Protein AF-A0AA40B1I1-F1 (afdb_monomer_lite)

Foldseek 3Di:
DDDDDDDDDDDDPPPPPPDPPDDDDDPDVVQLVVLLVLLLVLLVVLVVLLVVQDAPVVVPDPPDPDCPDQPANVLVVLLVSLVSLLVSLVSNLVSLPDDPPPPPPDDDDDPDDDDPNDDQDDPVSLVSLLSSLLSSLVSLLRVLVNLVVLLVVCVVDVDDPVSHDHPQDDDPPDGDPPPVLVSLLVSLVSSVVSSVSSLVSSVSSLVSNVVVPPPDDDDPDRDPSNVSSVVSVVSNVSSNVSSVVSNVSSVVVPPD

Structure (mmCIF, N/CA/C/O backbone):
data_AF-A0AA40B1I1-F1
#
_entry.id   AF-A0AA40B1I1-F1
#
loop_
_atom_site.group_PDB
_atom_site.id
_atom_site.type_symbol
_atom_site.label_atom_id
_atom_site.label_alt_id
_atom_site.label_comp_id
_atom_site.label_asym_id
_atom_site.label_entity_id
_atom_site.label_seq_id
_atom_site.pdbx_PDB_ins_code
_atom_site.Cartn_x
_atom_site.Cartn_y
_atom_site.Cartn_z
_atom_site.occupancy
_atom_site.B_iso_or_equiv
_atom_site.auth_seq_id
_atom_site.auth_comp_id
_atom_site.auth_asym_id
_atom_site.auth_atom_id
_atom_site.pdbx_PDB_model_num
ATOM 1 N N . MET A 1 1 ? 47.550 18.901 61.547 1.00 39.75 1 MET A N 1
ATOM 2 C CA . MET A 1 1 ? 48.000 17.512 61.302 1.00 39.75 1 MET A CA 1
ATOM 3 C C . MET A 1 1 ? 46.819 16.844 60.603 1.00 39.75 1 MET A C 1
ATOM 5 O O . MET A 1 1 ? 45.738 16.917 61.166 1.00 39.75 1 MET A O 1
ATOM 9 N N . ALA A 1 2 ? 46.881 16.621 59.283 1.00 39.56 2 ALA A N 1
ATOM 10 C CA . ALA A 1 2 ? 47.464 15.421 58.639 1.00 39.56 2 ALA A CA 1
ATOM 11 C C . ALA A 1 2 ? 46.607 14.169 58.956 1.00 39.56 2 ALA A C 1
ATOM 13 O O . ALA A 1 2 ? 46.347 13.955 60.134 1.00 39.56 2 ALA A O 1
ATOM 14 N N . SER A 1 3 ? 46.130 13.307 58.045 1.00 47.09 3 SER A N 1
ATOM 15 C CA . SER A 1 3 ? 46.275 13.122 56.576 1.00 47.09 3 SER A CA 1
ATOM 16 C C . SER A 1 3 ? 45.196 12.109 56.093 1.00 47.09 3 SER A C 1
ATOM 18 O O . SER A 1 3 ? 44.621 11.447 56.952 1.00 47.09 3 SER A O 1
ATOM 20 N N . ASP A 1 4 ? 44.912 11.823 54.811 1.00 45.03 4 ASP A N 1
ATOM 21 C CA . ASP A 1 4 ? 45.057 12.492 53.490 1.00 45.03 4 ASP A CA 1
ATOM 22 C C . ASP A 1 4 ? 44.431 11.566 52.388 1.00 45.03 4 ASP A C 1
ATOM 24 O O . ASP A 1 4 ? 44.220 10.390 52.683 1.00 45.03 4 ASP A O 1
ATOM 28 N N . SER A 1 5 ? 44.217 12.044 51.140 1.00 47.25 5 SER A N 1
ATOM 29 C CA . SER A 1 5 ? 43.881 11.243 49.921 1.00 47.25 5 SER A CA 1
ATOM 30 C C . SER A 1 5 ? 42.492 10.528 49.911 1.00 47.25 5 SER A C 1
ATOM 32 O O . SER A 1 5 ? 41.864 10.397 50.956 1.00 47.25 5 SER A O 1
ATOM 34 N N . THR A 1 6 ? 41.861 10.104 48.795 1.00 44.75 6 THR A N 1
ATOM 35 C CA . THR A 1 6 ? 42.208 10.040 47.348 1.00 44.75 6 THR A CA 1
ATOM 36 C C . THR A 1 6 ? 40.930 10.038 46.464 1.00 44.75 6 THR A C 1
ATOM 38 O O . THR A 1 6 ? 39.881 9.613 46.933 1.00 44.75 6 THR A O 1
ATOM 41 N N . GLU A 1 7 ? 41.072 10.376 45.167 1.00 41.44 7 GLU A N 1
ATOM 42 C CA . GLU A 1 7 ? 40.230 9.943 44.010 1.00 41.44 7 GLU A CA 1
ATOM 43 C C . GLU A 1 7 ? 38.728 10.366 43.951 1.00 41.44 7 GLU A C 1
ATOM 45 O O . GLU A 1 7 ? 38.082 10.638 44.951 1.00 41.44 7 GLU A O 1
ATOM 50 N N . ALA A 1 8 ? 38.082 10.515 42.782 1.00 44.97 8 ALA A N 1
ATOM 51 C CA . ALA A 1 8 ? 38.431 10.058 41.432 1.00 44.97 8 ALA A CA 1
ATOM 52 C C . ALA A 1 8 ? 38.265 11.135 40.333 1.00 44.97 8 ALA A C 1
ATOM 54 O O . ALA A 1 8 ? 37.384 11.993 40.376 1.00 44.97 8 ALA A O 1
ATOM 55 N N . ASN A 1 9 ? 39.111 11.033 39.305 1.00 40.38 9 ASN A N 1
ATOM 56 C CA . ASN A 1 9 ? 39.172 11.910 38.135 1.00 40.38 9 ASN A CA 1
ATOM 57 C C . ASN A 1 9 ? 38.232 11.408 37.017 1.00 40.38 9 ASN A C 1
ATOM 59 O O . ASN A 1 9 ? 38.461 10.331 36.469 1.00 40.38 9 ASN A O 1
ATOM 63 N N . ILE A 1 10 ? 37.195 12.172 36.650 1.00 49.28 10 ILE A N 1
ATOM 64 C CA . ILE A 1 10 ? 36.281 11.808 35.550 1.00 49.28 10 ILE A CA 1
ATOM 65 C C . ILE A 1 10 ? 36.787 12.422 34.238 1.00 49.28 10 ILE A C 1
ATOM 67 O O . ILE A 1 10 ? 36.410 13.533 33.858 1.00 49.28 10 ILE A O 1
ATOM 71 N N . HIS A 1 11 ? 37.629 11.666 33.531 1.00 40.56 11 HIS A N 1
ATOM 72 C CA . HIS A 1 11 ? 38.054 11.984 32.166 1.00 40.56 11 HIS A CA 1
ATOM 73 C C . HIS A 1 11 ? 36.847 11.868 31.219 1.00 40.56 11 HIS A C 1
ATOM 75 O O . HIS A 1 11 ? 36.266 10.793 31.065 1.00 40.56 11 HIS A O 1
ATOM 81 N N . ARG A 1 12 ? 36.429 12.982 30.607 1.00 41.81 12 ARG A N 1
ATOM 82 C CA . ARG A 1 12 ? 35.231 13.043 29.753 1.00 41.81 12 ARG A CA 1
ATOM 83 C C . ARG A 1 12 ? 35.616 13.130 28.279 1.00 41.81 12 ARG A C 1
ATOM 85 O O . ARG A 1 12 ? 35.465 14.179 27.650 1.00 41.81 12 ARG A O 1
ATOM 92 N N . ASP A 1 13 ? 36.078 12.011 27.732 1.00 37.66 13 ASP A N 1
ATOM 93 C CA . ASP A 1 13 ? 36.493 11.913 26.330 1.00 37.66 13 ASP A CA 1
ATOM 94 C C . ASP A 1 13 ? 35.285 11.966 25.390 1.00 37.66 13 ASP A C 1
ATOM 96 O O . ASP A 1 13 ? 34.663 10.961 25.041 1.00 37.66 13 ASP A O 1
ATOM 100 N N . SER A 1 14 ? 34.958 13.185 24.960 1.00 41.50 14 SER A N 1
ATOM 101 C CA . SER A 1 14 ? 33.944 13.452 23.940 1.00 41.50 14 SER A CA 1
ATOM 102 C C . SER A 1 14 ? 34.465 13.059 22.556 1.00 41.50 14 SER A C 1
ATOM 104 O O . SER A 1 14 ? 34.812 13.909 21.737 1.00 41.50 14 SER A O 1
ATOM 106 N N . SER A 1 15 ? 34.508 11.753 22.292 1.00 42.78 15 SER A N 1
ATOM 107 C CA . SER A 1 15 ? 34.792 11.207 20.963 1.00 42.78 15 SER A CA 1
ATOM 108 C C . SER A 1 15 ? 33.611 11.465 20.027 1.00 42.78 15 SER A C 1
ATOM 110 O O . SER A 1 15 ? 32.687 10.658 19.912 1.00 42.78 15 SER A O 1
ATOM 112 N N . ALA A 1 16 ? 33.641 12.612 19.347 1.00 40.53 16 ALA A N 1
ATOM 113 C CA . ALA A 1 16 ? 32.705 12.940 18.283 1.00 40.53 16 ALA A CA 1
ATOM 114 C C . ALA A 1 16 ? 32.890 11.968 17.104 1.00 40.53 16 ALA A C 1
ATOM 116 O O . ALA A 1 16 ? 33.746 12.164 16.240 1.00 40.53 16 ALA A O 1
ATOM 117 N N . SER A 1 17 ? 32.063 10.919 17.060 1.00 37.66 17 SER A N 1
ATOM 118 C CA . SER A 1 17 ? 31.952 10.035 15.897 1.00 37.66 17 SER A CA 1
ATOM 119 C C . SER A 1 17 ? 31.327 10.800 14.733 1.00 37.66 17 SER A C 1
ATOM 121 O O . SER A 1 17 ? 30.112 10.789 14.536 1.00 37.66 17 SER A O 1
ATOM 123 N N . SER A 1 18 ? 32.182 11.477 13.967 1.00 39.44 18 SER A N 1
ATOM 124 C CA . SER A 1 18 ? 31.817 12.092 12.694 1.00 39.44 18 SER A CA 1
ATOM 125 C C . SER A 1 18 ? 31.379 10.990 11.735 1.00 39.44 18 SER A C 1
ATOM 127 O O . SER A 1 18 ? 32.195 10.242 11.198 1.00 39.44 18 SER A O 1
ATOM 129 N N . THR A 1 19 ? 30.068 10.859 11.555 1.00 38.69 19 THR A N 1
ATOM 130 C CA . THR A 1 19 ? 29.477 9.935 10.590 1.00 38.69 19 THR A CA 1
ATOM 131 C C . THR A 1 19 ? 29.837 10.433 9.194 1.00 38.69 19 THR A C 1
ATOM 133 O O . THR A 1 19 ? 29.319 11.451 8.741 1.00 38.69 19 THR A O 1
ATOM 136 N N . ASN A 1 20 ? 30.758 9.735 8.524 1.00 37.59 20 ASN A N 1
ATOM 137 C CA . ASN A 1 20 ? 31.206 10.067 7.173 1.00 37.59 20 ASN A CA 1
ATOM 138 C C . ASN A 1 20 ? 30.042 9.938 6.177 1.00 37.59 20 ASN A C 1
ATOM 140 O O . ASN A 1 20 ? 29.750 8.851 5.682 1.00 37.59 20 ASN A O 1
ATOM 144 N N . LEU A 1 21 ? 29.372 11.056 5.890 1.00 45.47 21 LEU A N 1
ATOM 145 C CA . LEU A 1 21 ? 28.200 11.129 5.018 1.00 45.47 21 LEU A CA 1
ATOM 146 C C . LEU A 1 21 ? 28.563 11.688 3.629 1.00 45.47 21 LEU A C 1
ATOM 148 O O . LEU A 1 21 ? 27.983 12.670 3.171 1.00 45.47 21 LEU A O 1
ATOM 152 N N . SER A 1 22 ? 29.560 11.095 2.965 1.00 42.84 22 SER A N 1
ATOM 153 C CA . SER A 1 22 ? 30.058 11.592 1.672 1.00 42.84 22 SER A CA 1
ATOM 154 C C . SER A 1 22 ? 30.776 10.528 0.828 1.00 42.84 22 SER A C 1
ATOM 156 O O . SER A 1 22 ? 31.958 10.638 0.512 1.00 42.84 22 SER A O 1
ATOM 158 N N . THR A 1 23 ? 30.055 9.492 0.390 1.00 43.06 23 THR A N 1
ATOM 159 C CA . THR A 1 23 ? 30.475 8.661 -0.760 1.00 43.06 23 THR A CA 1
ATOM 160 C C . THR A 1 23 ? 29.253 8.138 -1.521 1.00 43.06 23 THR A C 1
ATOM 162 O O . THR A 1 23 ? 28.863 6.983 -1.384 1.00 43.06 23 THR A O 1
ATOM 165 N N . ILE A 1 24 ? 28.634 9.001 -2.332 1.00 53.03 24 ILE A N 1
ATOM 166 C CA . ILE A 1 24 ? 27.667 8.601 -3.366 1.00 53.03 24 ILE A CA 1
ATOM 167 C C . ILE A 1 24 ? 27.971 9.405 -4.631 1.00 53.03 24 ILE A C 1
ATOM 169 O O . ILE A 1 24 ? 27.454 10.505 -4.798 1.00 53.03 24 ILE A O 1
ATOM 173 N N . GLN A 1 25 ? 28.812 8.861 -5.519 1.00 49.09 25 GLN A N 1
ATOM 174 C CA . GLN A 1 25 ? 28.799 9.251 -6.935 1.00 49.09 25 GLN A CA 1
ATOM 175 C C . GLN A 1 25 ? 29.430 8.197 -7.861 1.00 49.09 25 GLN A C 1
ATOM 177 O O . GLN A 1 25 ? 30.394 8.441 -8.579 1.00 49.09 25 GLN A O 1
ATOM 182 N N . GLN A 1 26 ? 28.825 7.009 -7.864 1.00 42.16 26 GLN A N 1
ATOM 183 C CA . GLN A 1 26 ? 28.811 6.105 -9.018 1.00 42.16 26 GLN A CA 1
ATOM 184 C C . GLN A 1 26 ? 27.375 5.587 -9.170 1.00 42.16 26 GLN A C 1
ATOM 186 O O . GLN A 1 26 ? 27.022 4.524 -8.662 1.00 42.16 26 GLN A O 1
ATOM 191 N N . ASP A 1 27 ? 26.523 6.382 -9.824 1.00 53.91 27 ASP A N 1
ATOM 192 C CA . ASP A 1 27 ? 25.170 5.960 -10.202 1.00 53.91 27 ASP A CA 1
ATOM 193 C C . ASP A 1 27 ? 25.240 5.130 -11.490 1.00 53.91 27 ASP A C 1
ATOM 195 O O . ASP A 1 27 ? 25.024 5.612 -12.600 1.00 53.91 27 ASP A O 1
ATOM 199 N N . GLY A 1 28 ? 25.659 3.873 -11.333 1.00 59.81 28 GLY A N 1
ATOM 200 C CA . GLY A 1 28 ? 25.705 2.892 -12.413 1.00 59.81 28 GLY A CA 1
ATOM 201 C C . GLY A 1 28 ? 24.364 2.171 -12.619 1.00 59.81 28 GLY A C 1
ATOM 202 O O . GLY A 1 28 ? 23.502 2.194 -11.734 1.00 59.81 28 GLY A O 1
ATOM 203 N N . PRO A 1 29 ? 24.195 1.443 -13.742 1.00 64.31 29 PRO A N 1
ATOM 204 C CA . PRO A 1 29 ? 23.021 0.590 -13.986 1.00 64.31 29 PRO A CA 1
ATOM 205 C C . PRO A 1 29 ? 22.798 -0.471 -12.887 1.00 64.31 29 PRO A C 1
ATOM 207 O O . PRO A 1 29 ? 21.673 -0.933 -12.666 1.00 64.31 29 PRO A O 1
ATOM 210 N N . ASP A 1 30 ? 23.849 -0.802 -12.134 1.00 75.69 30 ASP A N 1
ATOM 211 C CA . ASP A 1 30 ? 23.811 -1.662 -10.950 1.00 75.69 30 ASP A CA 1
ATOM 212 C C . ASP A 1 30 ? 22.844 -1.152 -9.865 1.00 75.69 30 ASP A C 1
ATOM 214 O O . ASP A 1 30 ? 22.179 -1.956 -9.208 1.00 75.69 30 ASP A O 1
ATOM 218 N N . ASN A 1 31 ? 22.682 0.168 -9.712 1.00 84.38 31 ASN A N 1
ATOM 219 C CA . ASN A 1 31 ? 21.777 0.745 -8.712 1.00 84.38 31 ASN A CA 1
ATOM 220 C C . ASN A 1 31 ? 20.303 0.513 -9.076 1.00 84.38 31 ASN A C 1
ATOM 222 O O . ASN A 1 31 ? 19.506 0.132 -8.216 1.00 84.38 31 ASN A O 1
ATOM 226 N N . THR A 1 32 ? 19.944 0.661 -10.354 1.00 84.81 32 THR A N 1
ATOM 227 C CA . THR A 1 32 ? 18.578 0.403 -10.837 1.00 84.81 32 THR A CA 1
ATOM 228 C C . THR A 1 32 ? 18.243 -1.088 -10.769 1.00 84.81 32 THR A C 1
ATOM 230 O O . THR A 1 32 ? 17.183 -1.453 -10.261 1.00 84.81 32 THR A O 1
ATOM 233 N N . SER A 1 33 ? 19.159 -1.973 -11.184 1.00 89.06 33 SER A N 1
ATOM 234 C CA . SER A 1 33 ? 18.935 -3.425 -11.083 1.00 89.06 33 SER A CA 1
ATOM 235 C C . SER A 1 33 ? 18.817 -3.905 -9.628 1.00 89.06 33 SER A C 1
ATOM 237 O O . SER A 1 33 ? 17.974 -4.752 -9.320 1.00 89.06 33 SER A O 1
ATOM 239 N N . ARG A 1 34 ? 19.582 -3.310 -8.700 1.00 92.62 34 ARG A N 1
ATOM 240 C CA . ARG A 1 34 ? 19.435 -3.530 -7.254 1.00 92.62 34 ARG A CA 1
ATOM 241 C C . ARG A 1 34 ? 18.073 -3.064 -6.738 1.00 92.62 34 ARG A C 1
ATOM 243 O O . ARG A 1 34 ? 17.437 -3.816 -6.002 1.00 92.62 34 ARG A O 1
ATOM 250 N N . ALA A 1 35 ? 17.610 -1.879 -7.138 1.00 92.62 35 ALA A N 1
ATOM 251 C CA . ALA A 1 35 ? 16.299 -1.362 -6.744 1.00 92.62 35 ALA A CA 1
ATOM 252 C C . ALA A 1 35 ? 15.147 -2.251 -7.255 1.00 92.62 35 ALA A C 1
ATOM 254 O O . ALA A 1 35 ? 14.203 -2.511 -6.512 1.00 92.62 35 ALA A O 1
ATOM 255 N N . ILE A 1 36 ? 15.252 -2.792 -8.475 1.00 93.06 36 ILE A N 1
ATOM 256 C CA . ILE A 1 36 ? 14.277 -3.746 -9.035 1.00 93.06 36 ILE A CA 1
ATOM 257 C C . ILE A 1 36 ? 14.245 -5.057 -8.232 1.00 93.06 36 ILE A C 1
ATOM 259 O O . ILE A 1 36 ? 13.162 -5.553 -7.924 1.00 93.06 36 ILE A O 1
ATOM 263 N N . ARG A 1 37 ? 15.403 -5.602 -7.827 1.00 95.50 37 ARG A N 1
ATOM 264 C CA . ARG A 1 37 ? 15.453 -6.785 -6.941 1.00 95.50 37 ARG A CA 1
ATOM 265 C C . ARG A 1 37 ? 14.783 -6.502 -5.595 1.00 95.50 37 ARG A C 1
ATOM 267 O O . ARG A 1 37 ? 13.882 -7.233 -5.204 1.00 95.50 37 ARG A O 1
ATOM 274 N N . GLN A 1 38 ? 15.130 -5.381 -4.959 1.00 97.19 38 GLN A N 1
ATOM 275 C CA . GLN A 1 38 ? 14.511 -4.951 -3.699 1.00 97.19 38 GLN A CA 1
ATOM 276 C C . GLN A 1 38 ? 12.994 -4.742 -3.821 1.00 97.19 38 GLN A C 1
ATOM 278 O O . GLN A 1 38 ? 12.267 -5.007 -2.864 1.00 97.19 38 GLN A O 1
ATOM 283 N N . LEU A 1 39 ? 12.511 -4.271 -4.976 1.00 97.00 39 LEU A N 1
ATOM 284 C CA . LEU A 1 39 ? 11.084 -4.161 -5.268 1.00 97.00 39 LEU A CA 1
ATOM 285 C C . LEU A 1 39 ? 10.429 -5.544 -5.367 1.00 97.00 39 LEU A C 1
ATOM 287 O O . LEU A 1 39 ? 9.362 -5.740 -4.797 1.00 97.00 39 LEU A O 1
ATOM 291 N N . SER A 1 40 ? 11.068 -6.498 -6.050 1.00 97.69 40 SER A N 1
ATOM 292 C CA . SER A 1 40 ? 10.578 -7.877 -6.175 1.00 97.69 40 SER A CA 1
ATOM 293 C C . SER A 1 40 ? 10.454 -8.553 -4.811 1.00 97.69 40 SER A C 1
ATOM 295 O O . SER A 1 40 ? 9.380 -9.051 -4.475 1.00 97.69 40 SER A O 1
ATOM 297 N N . ASP A 1 41 ? 11.515 -8.501 -4.002 1.00 98.19 41 ASP A N 1
ATOM 298 C CA . ASP A 1 41 ? 11.534 -9.063 -2.646 1.00 98.19 41 ASP A CA 1
ATOM 299 C C . ASP A 1 41 ? 10.428 -8.437 -1.776 1.00 98.19 41 ASP A C 1
ATOM 301 O O . ASP A 1 41 ? 9.715 -9.131 -1.053 1.00 98.19 41 ASP A O 1
ATOM 305 N N . LEU A 1 42 ? 10.225 -7.120 -1.898 1.00 98.06 42 LEU A N 1
ATOM 306 C CA . LEU A 1 42 ? 9.188 -6.395 -1.167 1.00 98.06 42 LEU A CA 1
ATOM 307 C C . LEU A 1 42 ? 7.762 -6.739 -1.626 1.00 98.06 42 LEU A C 1
ATOM 309 O O . LEU A 1 42 ? 6.852 -6.740 -0.801 1.00 98.06 42 LEU A O 1
ATOM 313 N N . VAL A 1 43 ? 7.537 -7.017 -2.914 1.00 97.81 43 VAL A N 1
ATOM 314 C CA . VAL A 1 43 ? 6.219 -7.454 -3.411 1.00 97.81 43 VAL A CA 1
ATOM 315 C C . VAL A 1 43 ? 5.869 -8.844 -2.878 1.00 97.81 43 VAL A C 1
ATOM 317 O O . VAL A 1 43 ? 4.710 -9.073 -2.532 1.00 97.81 43 VAL A O 1
ATOM 320 N N . VAL A 1 44 ? 6.855 -9.736 -2.728 1.00 98.00 44 VAL A N 1
ATOM 321 C CA . VAL A 1 44 ? 6.670 -11.027 -2.040 1.00 98.00 44 VAL A CA 1
ATOM 322 C C . VAL A 1 44 ? 6.367 -10.806 -0.554 1.00 98.00 44 VAL A C 1
ATOM 324 O O . VAL A 1 44 ? 5.366 -11.314 -0.064 1.00 98.00 44 VAL A O 1
ATOM 327 N N . GLU A 1 45 ? 7.126 -9.957 0.144 1.00 97.88 45 GLU A N 1
ATOM 328 C CA . GLU A 1 45 ? 6.887 -9.642 1.565 1.00 97.88 45 GLU A CA 1
ATOM 329 C C . GLU A 1 45 ? 5.498 -9.000 1.805 1.00 97.88 45 GLU A C 1
ATOM 331 O O . GLU A 1 45 ? 4.819 -9.313 2.783 1.00 97.88 45 GLU A O 1
ATOM 336 N N . LEU A 1 46 ? 5.022 -8.156 0.878 1.00 97.19 46 LEU A N 1
ATOM 337 C CA . LEU A 1 46 ? 3.652 -7.619 0.860 1.00 97.19 46 LEU A CA 1
ATOM 338 C C . LEU A 1 46 ? 2.598 -8.705 0.583 1.00 97.19 46 LEU A C 1
ATOM 340 O O . LEU A 1 46 ? 1.509 -8.666 1.164 1.00 97.19 46 LEU A O 1
ATOM 344 N N . TYR A 1 47 ? 2.890 -9.660 -0.305 1.00 97.06 47 TYR A N 1
ATOM 345 C CA . TYR A 1 47 ? 2.014 -10.801 -0.559 1.00 97.06 47 TYR A CA 1
ATOM 346 C C . TYR A 1 47 ? 1.880 -11.660 0.703 1.00 97.06 47 TYR A C 1
ATOM 348 O O . TYR A 1 47 ? 0.757 -11.861 1.171 1.00 97.06 47 TYR A O 1
ATOM 356 N N . ASP A 1 48 ? 2.996 -12.080 1.294 1.00 96.44 48 ASP A N 1
ATOM 357 C CA . ASP A 1 48 ? 3.021 -12.920 2.492 1.00 96.44 48 ASP A CA 1
ATOM 358 C C . ASP A 1 48 ? 2.322 -12.224 3.664 1.00 96.44 48 ASP A C 1
ATOM 360 O O . ASP A 1 48 ? 1.427 -12.802 4.285 1.00 96.44 48 ASP A O 1
ATOM 364 N N . PHE A 1 49 ? 2.618 -10.937 3.896 1.00 94.31 49 PHE A N 1
ATOM 365 C CA . PHE A 1 49 ? 1.934 -10.147 4.921 1.00 94.31 49 PHE A CA 1
ATOM 366 C C . PHE A 1 49 ? 0.413 -10.132 4.717 1.00 94.31 49 PHE A C 1
ATOM 368 O O . PHE A 1 49 ? -0.333 -10.331 5.677 1.00 94.31 49 PHE A O 1
ATOM 375 N N . SER A 1 50 ? -0.071 -9.976 3.478 1.00 94.69 50 SER A N 1
ATOM 376 C CA . SER A 1 50 ? -1.517 -9.990 3.201 1.00 94.69 50 SER A CA 1
ATOM 377 C C . SER A 1 50 ? -2.211 -11.316 3.540 1.00 94.69 50 SER A C 1
ATOM 379 O O . SER A 1 50 ? -3.411 -11.301 3.796 1.00 94.69 50 SER A O 1
ATOM 381 N N . GLN A 1 51 ? -1.479 -12.437 3.580 1.00 93.25 51 GLN A N 1
ATOM 382 C CA . GLN A 1 51 ? -2.017 -13.742 3.992 1.00 93.25 51 GLN A CA 1
ATOM 383 C C . GLN A 1 51 ? -2.051 -13.921 5.520 1.00 93.25 51 GLN A C 1
ATOM 385 O O . GLN A 1 51 ? -2.761 -14.793 6.014 1.00 93.25 51 GLN A O 1
ATOM 390 N N . THR A 1 52 ? -1.313 -13.103 6.281 1.00 90.81 52 THR A N 1
ATOM 391 C CA . THR A 1 52 ? -1.320 -13.152 7.758 1.00 90.81 52 THR A CA 1
ATOM 392 C C . THR A 1 52 ? -2.469 -12.368 8.395 1.00 90.81 52 THR A C 1
ATOM 394 O O . THR A 1 52 ? -2.722 -12.518 9.589 1.00 90.81 52 THR A O 1
ATOM 397 N N . ILE A 1 53 ? -3.170 -11.533 7.620 1.00 87.19 53 ILE A N 1
ATOM 398 C CA . ILE A 1 53 ? -4.292 -10.727 8.108 1.00 87.19 53 ILE A CA 1
ATOM 399 C C . ILE A 1 53 ? -5.538 -11.625 8.203 1.00 87.19 53 ILE A C 1
ATOM 401 O O . ILE A 1 53 ? -5.966 -12.165 7.181 1.00 87.19 53 ILE A O 1
ATOM 405 N N . PRO A 1 54 ? -6.146 -11.798 9.392 1.00 83.12 54 PRO A N 1
ATOM 406 C CA . PRO A 1 54 ? -7.318 -12.655 9.545 1.00 83.12 54 PRO A CA 1
ATOM 407 C C . PRO A 1 54 ? -8.531 -12.087 8.789 1.00 83.12 54 PRO A C 1
ATOM 409 O O . PRO A 1 54 ? -8.713 -10.872 8.759 1.00 83.12 54 PRO A O 1
ATOM 412 N N . PRO A 1 55 ? -9.419 -12.925 8.225 1.00 84.12 55 PRO A N 1
ATOM 413 C CA . PRO A 1 55 ? -10.640 -12.446 7.583 1.00 84.12 55 PRO A CA 1
ATOM 414 C C . PRO A 1 55 ? -11.577 -11.780 8.601 1.00 84.12 55 PRO A C 1
ATOM 416 O O . PRO A 1 55 ? -11.622 -12.168 9.769 1.00 84.12 55 PRO A O 1
ATOM 419 N N . LEU A 1 56 ? -12.390 -10.817 8.154 1.00 79.69 56 LEU A N 1
ATOM 420 C CA . LEU A 1 56 ? -13.354 -10.094 9.004 1.00 79.69 56 LEU A CA 1
ATOM 421 C C . LEU A 1 56 ? -14.259 -11.032 9.820 1.00 79.69 56 LEU A C 1
ATOM 423 O O . LEU A 1 56 ? -14.481 -10.790 11.002 1.00 79.69 56 LEU A O 1
ATOM 427 N N . SER A 1 57 ? -14.699 -12.143 9.222 1.00 76.94 57 SER A N 1
ATOM 428 C CA . SER A 1 57 ? -15.555 -13.151 9.863 1.00 76.94 57 SER A CA 1
ATOM 429 C C . SER A 1 57 ? -14.925 -13.851 11.073 1.00 76.94 57 SER A C 1
ATOM 431 O O . SER A 1 57 ? -15.652 -14.436 11.870 1.00 76.94 57 SER A O 1
ATOM 433 N N . ALA A 1 58 ? -13.597 -13.809 11.234 1.00 70.81 58 ALA A N 1
ATOM 434 C CA . ALA A 1 58 ? -12.928 -14.354 12.417 1.00 70.81 58 ALA A CA 1
ATOM 435 C C . ALA A 1 58 ? -13.217 -13.533 13.690 1.00 70.81 58 ALA A C 1
ATOM 437 O O . ALA A 1 58 ? -13.108 -14.061 14.792 1.00 70.81 58 ALA A O 1
ATOM 438 N N . TRP A 1 59 ? -13.617 -12.264 13.546 1.00 64.56 59 TRP A N 1
ATOM 439 C CA . TRP A 1 59 ? -13.881 -11.349 14.664 1.00 64.56 59 TRP A CA 1
ATOM 440 C C . TRP A 1 59 ? -15.339 -11.370 15.150 1.00 64.56 59 TRP A C 1
ATOM 442 O O . TRP A 1 59 ? -15.628 -10.828 16.214 1.00 64.56 59 TRP A O 1
ATOM 452 N N . ASP A 1 60 ? -16.251 -12.005 14.404 1.00 63.62 60 ASP A N 1
ATOM 453 C CA . ASP A 1 60 ? -17.652 -12.194 14.811 1.00 63.62 60 ASP A CA 1
ATOM 454 C C . ASP A 1 60 ? -17.843 -13.398 15.758 1.00 63.62 60 ASP A C 1
ATOM 456 O O . ASP A 1 60 ? -18.926 -13.578 16.323 1.00 63.62 60 ASP A O 1
ATOM 460 N N . GLN A 1 61 ? -16.817 -14.239 15.955 1.00 60.59 61 GLN A N 1
ATOM 461 C CA . GLN A 1 61 ? -16.886 -15.337 16.921 1.00 60.59 61 GLN A CA 1
ATOM 462 C C . GLN A 1 61 ? -16.744 -14.807 18.359 1.00 60.59 61 GLN A C 1
ATOM 464 O O . GLN A 1 61 ? -15.754 -14.144 18.672 1.00 60.59 61 GLN A O 1
ATOM 469 N N . PRO A 1 62 ? -17.699 -15.105 19.265 1.00 55.34 62 PRO A N 1
ATOM 470 C CA . PRO A 1 62 ? -17.564 -14.736 20.667 1.00 55.34 62 PRO A CA 1
ATOM 471 C C . PRO A 1 62 ? -16.359 -15.456 21.278 1.00 55.34 62 PRO A C 1
ATOM 473 O O . PRO A 1 62 ? -16.142 -16.642 21.023 1.00 55.34 62 PRO A O 1
ATOM 476 N N . ALA A 1 63 ? -15.589 -14.732 22.092 1.00 55.72 63 ALA A N 1
ATOM 477 C CA . ALA A 1 63 ? -14.348 -15.200 22.703 1.00 55.72 63 ALA A CA 1
ATOM 478 C C . ALA A 1 63 ? -14.590 -16.289 23.772 1.00 55.72 63 ALA A C 1
ATOM 480 O O . ALA A 1 63 ? -14.523 -16.031 24.971 1.00 55.72 63 ALA A O 1
ATOM 481 N N . ASN A 1 64 ? -14.871 -17.514 23.326 1.00 49.81 64 ASN A N 1
ATOM 482 C CA . ASN A 1 64 ? -14.950 -18.709 24.164 1.00 49.81 64 ASN A CA 1
ATOM 483 C C . ASN A 1 64 ? -13.539 -19.243 24.462 1.00 49.81 64 ASN A C 1
ATOM 485 O O . ASN A 1 64 ? -13.082 -20.142 23.759 1.00 49.81 64 ASN A O 1
ATOM 489 N N . ASP A 1 65 ? -12.890 -18.689 25.494 1.00 50.00 65 ASP A N 1
ATOM 490 C CA . ASP A 1 65 ? -11.761 -19.209 26.308 1.00 50.00 65 ASP A CA 1
ATOM 491 C C . ASP A 1 65 ? -10.499 -19.807 25.639 1.00 50.00 65 ASP A C 1
ATOM 493 O O . ASP A 1 65 ? -9.492 -20.025 26.315 1.00 50.00 65 ASP A O 1
ATOM 497 N N . ALA A 1 66 ? -10.468 -20.025 24.327 1.00 43.19 66 ALA A N 1
ATOM 498 C CA . ALA A 1 66 ? -9.237 -20.279 23.599 1.00 43.19 66 ALA A CA 1
ATOM 499 C C . ALA A 1 66 ? -8.440 -18.973 23.562 1.00 43.19 66 ALA A C 1
ATOM 501 O O . ALA A 1 66 ? -8.928 -17.963 23.056 1.00 43.19 66 ALA A O 1
ATOM 502 N N . GLY A 1 67 ? -7.223 -18.994 24.110 1.00 43.69 67 GLY A N 1
ATOM 503 C CA . GLY A 1 67 ? -6.345 -17.830 24.208 1.00 43.69 67 GLY A CA 1
ATOM 504 C C . GLY A 1 67 ? -5.898 -17.303 22.846 1.00 43.69 67 GLY A C 1
ATOM 505 O O . GLY A 1 67 ? -4.760 -17.532 22.437 1.00 43.69 67 GLY A O 1
ATOM 506 N N . VAL A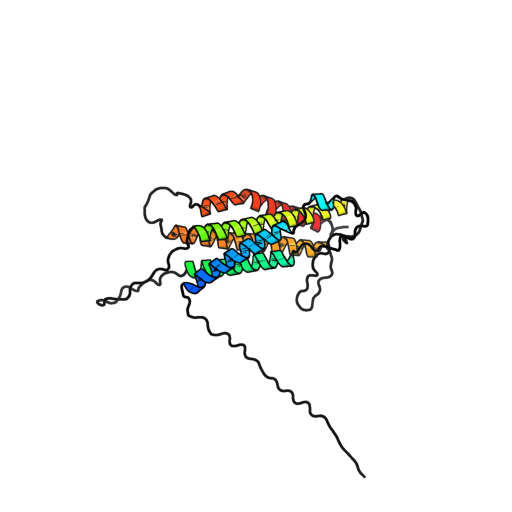 1 68 ? -6.776 -16.556 22.173 1.00 47.62 68 VAL A N 1
ATOM 507 C CA . VAL A 1 68 ? -6.441 -15.658 21.066 1.00 47.62 68 VAL A CA 1
ATOM 508 C C . VAL A 1 68 ? -5.616 -14.527 21.672 1.00 47.62 68 VAL A C 1
ATOM 510 O O . VAL A 1 68 ? -6.132 -13.467 22.026 1.00 47.62 68 VAL A O 1
ATOM 513 N N . GLY A 1 69 ? -4.326 -14.801 21.881 1.00 46.00 69 GLY A N 1
ATOM 514 C CA . GLY A 1 69 ? -3.366 -13.794 22.313 1.00 46.00 69 GLY A CA 1
ATOM 515 C C . GLY A 1 69 ? -3.462 -12.602 21.371 1.00 46.00 69 GLY A C 1
ATOM 516 O O . GLY A 1 69 ? -3.606 -12.812 20.168 1.00 46.00 69 GLY A O 1
ATOM 517 N N . HIS A 1 70 ? -3.437 -11.388 21.931 1.00 50.88 70 HIS A N 1
ATOM 518 C CA . HIS A 1 70 ? -3.637 -10.131 21.209 1.00 50.88 70 HIS A CA 1
ATOM 519 C C . HIS A 1 70 ? -2.772 -10.078 19.946 1.00 50.88 70 HIS A C 1
ATOM 521 O O . HIS A 1 70 ? -1.608 -9.678 19.987 1.00 50.88 70 HIS A O 1
ATOM 527 N N . GLN A 1 71 ? -3.345 -10.501 18.820 1.00 55.16 71 GLN A N 1
ATOM 528 C CA . GLN A 1 71 ? -2.684 -10.439 17.535 1.00 55.16 71 GLN A CA 1
ATOM 529 C C . GLN A 1 71 ? -2.855 -9.005 17.068 1.00 55.16 71 GLN A C 1
ATOM 531 O O . GLN A 1 71 ? -3.826 -8.660 16.393 1.00 55.16 71 GLN A O 1
ATOM 536 N N . GLU A 1 72 ? -1.933 -8.155 17.520 1.00 62.84 72 GLU A N 1
ATOM 537 C CA . GLU A 1 72 ? -1.798 -6.799 17.018 1.00 62.84 72 GLU A CA 1
ATOM 538 C C . GLU A 1 72 ? -1.808 -6.894 15.494 1.00 62.84 72 GLU A C 1
ATOM 540 O O . GLU A 1 72 ? -0.966 -7.577 14.899 1.00 62.84 72 GLU A O 1
ATOM 545 N N . LEU A 1 73 ? -2.794 -6.253 14.852 1.00 66.62 73 LEU A N 1
ATOM 546 C CA . LEU A 1 73 ? -2.734 -6.085 13.408 1.00 66.62 73 LEU A CA 1
ATOM 547 C C . LEU A 1 73 ? -1.365 -5.469 13.131 1.00 66.62 73 LEU A C 1
ATOM 549 O O . LEU A 1 73 ? -1.004 -4.491 13.784 1.00 66.62 73 LEU A O 1
ATOM 553 N N . GLY A 1 74 ? -0.601 -6.052 12.204 1.00 80.62 74 GLY A N 1
ATOM 554 C CA . GLY A 1 74 ? 0.777 -5.649 11.911 1.00 80.62 74 GLY A CA 1
ATOM 555 C C . GLY A 1 74 ? 0.863 -4.292 11.206 1.00 80.62 74 GLY A C 1
ATOM 556 O O . GLY A 1 74 ? 1.453 -4.184 10.135 1.00 80.62 74 GLY A O 1
ATOM 557 N N . LEU A 1 75 ? 0.240 -3.263 11.779 1.00 85.62 75 LEU A N 1
ATOM 558 C CA . LEU A 1 75 ? 0.109 -1.909 11.259 1.00 85.62 75 LEU A CA 1
ATOM 559 C C . LEU A 1 75 ? 1.492 -1.299 11.043 1.00 85.62 75 LEU A C 1
ATOM 561 O O . LEU A 1 75 ? 1.791 -0.824 9.950 1.00 85.62 75 LEU A O 1
ATOM 565 N N . ASP A 1 76 ? 2.371 -1.425 12.036 1.00 87.19 76 ASP A N 1
ATOM 566 C CA . ASP A 1 76 ? 3.766 -0.991 11.945 1.00 87.19 76 ASP A CA 1
ATOM 567 C C . ASP A 1 76 ? 4.516 -1.730 10.830 1.00 87.19 76 ASP A C 1
ATOM 569 O O . ASP A 1 76 ? 5.327 -1.135 10.117 1.00 87.19 76 ASP A O 1
ATOM 573 N N . HIS A 1 77 ? 4.201 -3.013 10.620 1.00 90.38 77 HIS A N 1
ATOM 574 C CA . HIS A 1 77 ? 4.784 -3.809 9.548 1.00 90.38 77 HIS A CA 1
ATOM 575 C C . HIS A 1 77 ? 4.330 -3.295 8.172 1.00 90.38 77 HIS A C 1
ATOM 577 O O . HIS A 1 77 ? 5.185 -2.923 7.371 1.00 90.38 77 HIS A O 1
ATOM 583 N N . VAL A 1 78 ? 3.025 -3.157 7.894 1.00 93.19 78 VAL A N 1
ATOM 584 C CA . VAL A 1 78 ? 2.565 -2.610 6.597 1.00 93.19 78 VAL A CA 1
ATOM 585 C C . VAL A 1 78 ? 3.009 -1.162 6.373 1.00 93.19 78 VAL A C 1
ATOM 587 O O . VAL A 1 78 ? 3.358 -0.805 5.246 1.00 93.19 78 VAL A O 1
ATOM 590 N N . LEU A 1 79 ? 3.050 -0.320 7.411 1.00 94.19 79 LEU A N 1
ATOM 591 C CA . LEU A 1 79 ? 3.564 1.050 7.301 1.00 94.19 79 LEU A CA 1
ATOM 592 C C . LEU A 1 79 ? 5.048 1.034 6.900 1.00 94.19 79 LEU A C 1
ATOM 594 O O . LEU A 1 79 ? 5.440 1.754 5.979 1.00 94.19 79 LEU A O 1
ATOM 598 N N . LYS A 1 80 ? 5.853 0.144 7.496 1.00 95.06 80 LYS A N 1
ATOM 599 C CA . LYS A 1 80 ? 7.258 -0.086 7.127 1.00 95.06 80 LYS A CA 1
ATOM 600 C C . LYS A 1 80 ? 7.416 -0.636 5.703 1.00 95.06 80 LYS A C 1
ATOM 602 O O . LYS A 1 80 ? 8.289 -0.152 4.980 1.00 95.06 80 LYS A O 1
ATOM 607 N N . LEU A 1 81 ? 6.589 -1.596 5.273 1.00 96.81 81 LEU A N 1
ATOM 608 C CA . LEU A 1 81 ? 6.605 -2.116 3.895 1.00 96.81 81 LEU A CA 1
ATOM 609 C C . LEU A 1 81 ? 6.252 -1.019 2.884 1.00 96.81 81 LEU A C 1
ATOM 611 O O . LEU A 1 81 ? 6.966 -0.822 1.903 1.00 96.81 81 LEU A O 1
ATOM 615 N N . SER A 1 82 ? 5.210 -0.240 3.167 1.00 97.38 82 SER A N 1
ATOM 616 C CA . SER A 1 82 ? 4.762 0.860 2.307 1.00 97.38 82 SER A CA 1
ATOM 617 C C . SER A 1 82 ? 5.795 1.989 2.239 1.00 97.38 82 SER A C 1
ATOM 619 O O . SER A 1 82 ? 5.998 2.583 1.182 1.00 97.38 82 SER A O 1
ATOM 621 N N . GLN A 1 83 ? 6.523 2.252 3.330 1.00 97.62 83 GLN A N 1
ATOM 622 C CA . GLN A 1 83 ? 7.629 3.213 3.327 1.00 97.62 83 GLN A CA 1
ATOM 623 C C . GLN A 1 83 ? 8.830 2.702 2.523 1.00 97.62 83 GLN A C 1
ATOM 625 O O . GLN A 1 83 ? 9.406 3.465 1.747 1.00 97.62 83 GLN A O 1
ATOM 630 N N . ARG A 1 84 ? 9.183 1.414 2.642 1.00 97.75 84 ARG A N 1
ATOM 631 C CA . ARG A 1 84 ? 10.205 0.784 1.784 1.00 97.75 84 ARG A CA 1
ATOM 632 C C . ARG A 1 84 ? 9.815 0.866 0.307 1.00 97.75 84 ARG A C 1
ATOM 634 O O . ARG A 1 84 ? 10.663 1.207 -0.511 1.00 97.75 84 ARG A O 1
ATOM 641 N N . PHE A 1 85 ? 8.542 0.643 -0.015 1.00 98.31 85 PHE A N 1
ATOM 642 C CA . PHE A 1 85 ? 8.009 0.741 -1.375 1.00 98.31 85 PHE A CA 1
ATOM 643 C C . PHE A 1 85 ? 8.190 2.151 -1.949 1.00 98.31 85 PHE A C 1
ATOM 645 O O . PHE A 1 85 ? 8.787 2.315 -3.011 1.00 98.31 85 PHE A O 1
ATOM 652 N N . ILE A 1 86 ? 7.773 3.178 -1.199 1.00 97.62 86 ILE A N 1
ATOM 653 C CA . ILE A 1 86 ? 7.961 4.593 -1.558 1.00 97.62 86 ILE A CA 1
ATOM 654 C C . ILE A 1 86 ? 9.443 4.927 -1.779 1.00 97.62 86 ILE A C 1
ATOM 656 O O . ILE A 1 86 ? 9.772 5.599 -2.755 1.00 97.62 86 ILE A O 1
ATOM 660 N N . VAL A 1 87 ? 10.344 4.458 -0.908 1.00 96.88 87 VAL A N 1
ATOM 661 C CA . VAL A 1 87 ? 11.792 4.696 -1.043 1.00 96.88 87 VAL A CA 1
ATOM 662 C C . VAL A 1 87 ? 12.346 4.049 -2.316 1.00 96.88 87 VAL A C 1
ATOM 664 O O . VAL A 1 87 ? 13.031 4.721 -3.086 1.00 96.88 87 VAL A O 1
ATOM 667 N N . ILE A 1 88 ? 12.012 2.784 -2.585 1.00 95.75 88 ILE A N 1
ATOM 668 C CA . ILE A 1 88 ? 12.485 2.056 -3.774 1.00 95.75 88 ILE A CA 1
ATOM 669 C C . ILE A 1 88 ? 11.955 2.701 -5.064 1.00 95.75 88 ILE A C 1
ATOM 671 O O . ILE A 1 88 ? 12.737 2.957 -5.981 1.00 95.75 88 ILE A O 1
ATOM 675 N N . LEU A 1 89 ? 10.664 3.051 -5.125 1.00 94.75 89 LEU A N 1
ATOM 676 C CA . LEU A 1 89 ? 10.108 3.775 -6.275 1.00 94.75 89 LEU A CA 1
ATOM 677 C C . LEU A 1 89 ? 10.756 5.149 -6.472 1.00 94.75 89 LEU A C 1
ATOM 679 O O . LEU A 1 89 ? 10.959 5.568 -7.611 1.00 94.75 89 LEU A O 1
ATOM 683 N N . ASN A 1 90 ? 11.097 5.855 -5.391 1.00 94.06 90 ASN A N 1
ATOM 684 C CA . ASN A 1 90 ? 11.785 7.140 -5.483 1.00 94.06 90 ASN A CA 1
ATOM 685 C C . ASN A 1 90 ? 13.185 6.983 -6.104 1.00 94.06 90 ASN A C 1
ATOM 687 O O . ASN A 1 90 ? 13.549 7.774 -6.966 1.00 94.06 90 ASN A O 1
ATOM 691 N N . HIS A 1 91 ? 13.937 5.932 -5.754 1.00 91.81 91 HIS A N 1
ATOM 692 C CA . HIS A 1 91 ? 15.211 5.624 -6.419 1.00 91.81 91 HIS A CA 1
ATOM 693 C C . HIS A 1 91 ? 15.030 5.300 -7.911 1.00 91.81 91 HIS A C 1
ATOM 695 O O . HIS A 1 91 ? 15.721 5.875 -8.748 1.00 91.81 91 HIS A O 1
ATOM 701 N N . ILE A 1 92 ? 14.065 4.442 -8.264 1.00 89.81 92 ILE A N 1
ATOM 702 C CA . ILE A 1 92 ? 13.799 4.078 -9.669 1.00 89.81 92 ILE A CA 1
ATOM 703 C C . ILE A 1 92 ? 13.398 5.316 -10.491 1.00 89.81 92 ILE A C 1
ATOM 705 O O . ILE A 1 92 ? 13.923 5.539 -11.584 1.00 89.81 92 ILE A O 1
ATOM 709 N N . THR A 1 93 ? 12.496 6.150 -9.966 1.00 87.81 93 THR A N 1
ATOM 710 C CA . THR A 1 93 ? 12.013 7.353 -10.668 1.00 87.81 93 THR A CA 1
ATOM 711 C C . THR A 1 93 ? 13.095 8.420 -10.818 1.00 87.81 93 THR A C 1
ATOM 713 O O . THR A 1 93 ? 13.252 8.941 -11.920 1.00 87.81 93 THR A O 1
ATOM 716 N N . VAL A 1 94 ? 13.888 8.708 -9.779 1.00 84.69 94 VAL A N 1
ATOM 717 C CA . VAL A 1 94 ? 15.009 9.665 -9.873 1.00 84.69 94 VAL A CA 1
ATOM 718 C C . VAL A 1 94 ? 16.028 9.218 -10.925 1.00 84.69 94 VAL A C 1
ATOM 720 O O . VAL A 1 94 ? 16.396 10.020 -11.782 1.00 84.69 94 VAL A O 1
ATOM 723 N N . ASN A 1 95 ? 16.402 7.936 -10.935 1.00 75.94 95 ASN A N 1
ATOM 724 C CA . ASN A 1 95 ? 17.377 7.393 -11.887 1.00 75.94 95 ASN A CA 1
ATOM 725 C C . ASN A 1 95 ? 16.859 7.377 -13.339 1.00 75.94 95 ASN A C 1
ATOM 727 O O . ASN A 1 95 ? 17.650 7.458 -14.274 1.00 75.94 95 ASN A O 1
ATOM 731 N N . THR A 1 96 ? 15.537 7.306 -13.533 1.00 69.38 96 THR A N 1
ATOM 732 C CA . THR A 1 96 ? 14.898 7.331 -14.865 1.00 69.38 96 THR A CA 1
ATOM 733 C C . THR A 1 96 ? 14.649 8.759 -15.376 1.00 69.38 96 THR A C 1
ATOM 735 O O . THR A 1 96 ? 14.544 8.968 -16.579 1.00 69.38 96 THR A O 1
ATOM 738 N N . THR A 1 97 ? 14.551 9.753 -14.484 1.00 63.59 97 THR A N 1
ATOM 739 C CA . THR A 1 97 ? 14.131 11.128 -14.838 1.00 63.59 97 THR A CA 1
ATOM 740 C C . THR A 1 97 ? 15.301 12.116 -14.936 1.00 63.59 97 THR A C 1
ATOM 742 O O . THR A 1 97 ? 15.065 13.314 -15.073 1.00 63.59 97 THR A O 1
ATOM 745 N N . GLN A 1 98 ? 16.564 11.671 -14.870 1.00 57.22 98 GLN A N 1
ATOM 746 C CA . GLN A 1 98 ? 17.693 12.574 -15.127 1.00 57.22 98 GLN A CA 1
ATOM 747 C C . GLN A 1 98 ? 17.647 13.049 -16.591 1.00 57.22 98 GLN A C 1
ATOM 749 O O . GLN A 1 98 ? 17.795 12.227 -17.498 1.00 57.22 98 GLN A O 1
ATOM 754 N N . PRO A 1 99 ? 17.434 14.352 -16.860 1.00 52.28 99 PRO A N 1
ATOM 755 C CA . PRO A 1 99 ? 17.428 14.844 -18.225 1.00 52.28 99 PRO A CA 1
ATOM 756 C C . PRO A 1 99 ? 18.848 14.753 -18.780 1.00 52.28 99 PRO A C 1
ATOM 758 O O . PRO A 1 99 ? 19.797 15.193 -18.131 1.00 52.28 99 PRO A O 1
ATOM 761 N N . ALA A 1 100 ? 18.993 14.232 -19.999 1.00 51.75 100 ALA A N 1
ATOM 762 C CA . ALA A 1 100 ? 20.249 14.335 -20.729 1.00 51.75 100 ALA A CA 1
ATOM 763 C C . ALA A 1 100 ? 20.623 15.821 -20.837 1.00 51.75 100 ALA A C 1
ATOM 765 O O . ALA A 1 100 ? 19.920 16.594 -21.493 1.00 51.75 100 ALA A O 1
ATOM 766 N N . THR A 1 101 ? 21.690 16.226 -20.141 1.00 48.53 101 THR A N 1
ATOM 767 C CA . THR A 1 101 ? 22.126 17.622 -20.063 1.00 48.53 101 THR A CA 1
ATOM 768 C C . THR A 1 101 ? 22.297 18.170 -21.472 1.00 48.53 101 THR A C 1
ATOM 770 O O . THR A 1 101 ? 23.125 17.667 -22.230 1.00 48.53 101 THR A O 1
ATOM 773 N N . VAL A 1 102 ? 21.488 19.174 -21.823 1.00 52.78 102 VAL A N 1
ATOM 774 C CA . VAL A 1 102 ? 21.407 19.713 -23.185 1.00 52.78 102 VAL A CA 1
ATOM 775 C C . VAL A 1 102 ? 22.813 20.097 -23.662 1.00 52.78 102 VAL A C 1
ATOM 777 O O . VAL A 1 102 ? 23.431 20.967 -23.041 1.00 52.78 102 VAL A O 1
ATOM 780 N N . PRO A 1 103 ? 23.344 19.486 -24.740 1.00 50.50 103 PRO A N 1
ATOM 781 C CA . PRO A 1 103 ? 24.653 19.858 -25.253 1.00 50.50 103 PRO A CA 1
ATOM 782 C C . PRO A 1 103 ? 24.605 21.305 -25.742 1.00 50.50 103 PRO A C 1
ATOM 784 O O . PRO A 1 103 ? 23.896 21.618 -26.698 1.00 50.50 103 PRO A O 1
ATOM 787 N N . HIS A 1 104 ? 25.351 22.197 -25.087 1.00 51.59 104 HIS A N 1
ATOM 788 C CA . HIS A 1 104 ? 25.500 23.580 -25.536 1.00 51.59 104 HIS A CA 1
ATOM 789 C C . HIS A 1 104 ? 26.120 23.577 -26.950 1.00 51.59 104 HIS A C 1
ATOM 791 O O . HIS A 1 104 ? 27.252 23.111 -27.104 1.00 51.59 104 HIS A O 1
ATOM 797 N N . PRO A 1 105 ? 25.431 24.081 -27.993 1.00 53.12 105 PRO A N 1
ATOM 798 C CA . PRO A 1 105 ? 25.861 23.894 -29.378 1.00 53.12 105 PRO A CA 1
ATOM 799 C C . PRO A 1 105 ? 26.897 24.949 -29.799 1.00 53.12 105 PRO A C 1
ATOM 801 O O . PRO A 1 105 ? 26.633 25.778 -30.666 1.00 53.12 105 PRO A O 1
ATOM 804 N N . LEU A 1 106 ? 28.079 24.939 -29.170 1.00 55.78 106 LEU A N 1
ATOM 805 C CA . LEU A 1 106 ? 29.204 25.830 -29.491 1.00 55.78 106 LEU A CA 1
ATOM 806 C C . LEU A 1 106 ? 30.573 25.142 -29.309 1.00 55.78 106 LEU A C 1
ATOM 808 O O . LEU A 1 106 ? 31.373 25.555 -28.472 1.00 55.78 106 LEU A O 1
ATOM 812 N N . SER A 1 107 ? 30.874 24.113 -30.110 1.00 46.88 107 SER A N 1
ATOM 813 C CA . SER A 1 107 ? 32.254 23.763 -30.513 1.00 46.88 107 SER A CA 1
ATOM 814 C C . SER A 1 107 ? 32.269 22.758 -31.665 1.00 46.88 107 SER A C 1
ATOM 816 O O . SER A 1 107 ? 31.631 21.711 -31.598 1.00 46.88 107 SER A O 1
ATOM 818 N N . ASN A 1 108 ? 33.019 23.078 -32.721 1.00 52.38 108 ASN A N 1
ATOM 819 C CA . ASN A 1 108 ? 33.230 22.196 -33.868 1.00 52.38 108 ASN A CA 1
ATOM 820 C C . ASN A 1 108 ? 34.266 21.095 -33.573 1.00 52.38 108 ASN A C 1
ATOM 822 O O . ASN A 1 108 ? 35.171 21.272 -32.762 1.00 52.38 108 ASN A O 1
ATOM 826 N N . SER A 1 109 ? 34.186 20.021 -34.366 1.00 50.38 109 SER A N 1
ATOM 827 C CA . SER A 1 109 ? 35.248 19.034 -34.640 1.00 50.38 109 SER A CA 1
ATOM 828 C C . SER A 1 109 ? 35.825 18.236 -33.458 1.00 50.38 109 SER A C 1
ATOM 830 O O . SER A 1 109 ? 36.869 18.566 -32.904 1.00 50.38 109 SER A O 1
ATOM 832 N N . GLY A 1 110 ? 35.222 17.072 -33.207 1.00 56.78 110 GLY A N 1
ATOM 833 C CA . GLY A 1 110 ? 35.844 15.938 -32.518 1.00 56.78 110 GLY A CA 1
ATOM 834 C C . GLY A 1 110 ? 34.899 14.727 -32.506 1.00 56.78 110 GLY A C 1
ATOM 835 O O . GLY A 1 110 ? 33.691 14.932 -32.372 1.00 56.78 110 GLY A O 1
ATOM 836 N N . PRO A 1 111 ? 35.383 13.476 -32.654 1.00 52.47 111 PRO A N 1
ATOM 837 C CA . PRO A 1 111 ? 34.556 12.283 -32.468 1.00 52.47 111 PRO A CA 1
ATOM 838 C C . PRO A 1 111 ? 34.280 12.089 -30.968 1.00 52.47 111 PRO A C 1
ATOM 840 O O . PRO A 1 111 ? 34.985 11.359 -30.274 1.00 52.47 111 PRO A O 1
ATOM 843 N N . GLY A 1 112 ? 33.294 12.828 -30.455 1.00 53.06 112 GLY A N 1
ATOM 844 C CA . GLY A 1 112 ? 32.910 12.820 -29.044 1.00 53.06 112 GLY A CA 1
ATOM 845 C C . GLY A 1 112 ? 32.227 11.515 -28.613 1.00 53.06 112 GLY A C 1
ATOM 846 O O . GLY A 1 112 ? 31.633 10.828 -29.447 1.00 53.06 112 GLY A O 1
ATOM 847 N N . PRO A 1 113 ? 32.295 11.162 -27.315 1.00 49.84 113 PRO A N 1
ATOM 848 C CA . PRO A 1 113 ? 31.700 9.935 -26.800 1.00 49.84 113 PRO A CA 1
ATOM 849 C C . PRO A 1 113 ? 30.176 9.957 -26.948 1.00 49.84 113 PRO A C 1
ATOM 851 O O . PRO A 1 113 ? 29.519 10.953 -26.641 1.00 49.84 113 PRO A O 1
ATOM 854 N N . THR A 1 114 ? 29.613 8.834 -27.391 1.00 52.91 114 THR A N 1
ATOM 855 C CA . THR A 1 114 ? 28.167 8.614 -27.472 1.00 52.91 114 THR A CA 1
ATOM 856 C C . THR A 1 114 ? 27.520 8.840 -26.110 1.00 52.91 114 THR A C 1
ATOM 858 O O . THR A 1 114 ? 27.810 8.125 -25.150 1.00 52.91 114 THR A O 1
ATOM 861 N N . ILE A 1 115 ? 26.613 9.817 -26.036 1.00 52.88 115 ILE A N 1
ATOM 862 C CA . ILE A 1 115 ? 25.767 10.038 -24.862 1.00 52.88 115 ILE A CA 1
ATOM 863 C C . ILE A 1 115 ? 24.859 8.813 -24.733 1.00 52.88 115 ILE A C 1
ATOM 865 O O . ILE A 1 115 ? 23.901 8.662 -25.489 1.00 52.88 115 ILE A O 1
ATOM 869 N N . GLN A 1 116 ? 25.187 7.917 -23.803 1.00 46.19 116 GLN A N 1
ATOM 870 C CA . GLN A 1 116 ? 24.331 6.790 -23.456 1.00 46.19 116 GLN A CA 1
ATOM 871 C C . GLN A 1 116 ? 23.146 7.323 -22.652 1.00 46.19 116 GLN A C 1
ATOM 873 O O . GLN A 1 116 ? 23.226 7.474 -21.434 1.00 46.19 116 GLN A O 1
ATOM 878 N N . SER A 1 117 ? 22.044 7.623 -23.340 1.00 53.44 117 SER A N 1
ATOM 879 C CA . SER A 1 117 ? 20.738 7.699 -22.695 1.00 53.44 117 SER A CA 1
ATOM 880 C C . SER A 1 117 ? 20.484 6.370 -21.987 1.00 53.44 117 SER A C 1
ATOM 882 O O . SER A 1 117 ? 20.540 5.304 -22.605 1.00 53.44 117 SER A O 1
ATOM 884 N N . THR A 1 118 ? 20.245 6.426 -20.678 1.00 55.06 118 THR A N 1
ATOM 885 C CA . THR A 1 118 ? 19.868 5.246 -19.902 1.00 55.06 118 THR A CA 1
ATOM 886 C C . THR A 1 118 ? 18.589 4.649 -20.498 1.00 55.06 118 THR A C 1
ATOM 888 O O . THR A 1 118 ? 17.680 5.400 -20.864 1.00 55.06 118 THR A O 1
ATOM 891 N N . PRO A 1 119 ? 18.508 3.315 -20.666 1.00 59.75 119 PRO A N 1
ATOM 892 C CA . PRO A 1 119 ? 17.336 2.702 -21.272 1.00 59.75 119 PRO A CA 1
ATOM 893 C C . PRO A 1 119 ? 16.089 2.983 -20.416 1.00 59.75 119 PRO A C 1
ATOM 895 O O . PRO A 1 119 ? 16.185 2.979 -19.183 1.00 59.75 119 PRO A O 1
ATOM 898 N N . PRO A 1 120 ? 14.923 3.234 -21.041 1.00 69.38 120 PRO A N 1
ATOM 899 C CA . PRO A 1 120 ? 13.678 3.429 -20.309 1.00 69.38 120 PRO A CA 1
ATOM 900 C C . PRO A 1 120 ? 13.344 2.178 -19.491 1.00 69.38 120 PRO A C 1
ATOM 902 O O . PRO A 1 120 ? 13.635 1.060 -19.910 1.00 69.38 120 PRO A O 1
ATOM 905 N N . LEU A 1 121 ? 12.715 2.371 -18.329 1.00 78.25 121 LEU A N 1
ATOM 906 C CA . LEU A 1 121 ? 12.372 1.284 -17.413 1.00 78.25 121 LEU A CA 1
ATOM 907 C C . LEU A 1 121 ? 11.562 0.180 -18.119 1.00 78.25 121 LEU A C 1
ATOM 909 O O . LEU A 1 121 ? 10.510 0.454 -18.705 1.00 78.25 121 LEU A O 1
ATOM 913 N N . ASP A 1 122 ? 12.028 -1.067 -18.014 1.00 87.56 122 ASP A N 1
ATOM 914 C CA . ASP A 1 122 ? 11.393 -2.207 -18.675 1.00 87.56 122 ASP A CA 1
ATOM 915 C C . ASP A 1 122 ? 9.942 -2.416 -18.208 1.00 87.56 122 ASP A C 1
ATOM 917 O O . ASP A 1 122 ? 9.621 -2.334 -17.017 1.00 87.56 122 ASP A O 1
ATOM 921 N N . GLN A 1 123 ? 9.061 -2.790 -19.140 1.00 89.81 123 GLN A N 1
ATOM 922 C CA . GLN A 1 123 ? 7.638 -3.033 -18.869 1.00 89.81 123 GLN A CA 1
ATOM 923 C C . GLN A 1 123 ? 7.351 -4.025 -17.716 1.00 89.81 123 GLN A C 1
ATOM 925 O O . GLN A 1 123 ? 6.414 -3.774 -16.956 1.00 89.81 123 GLN A O 1
ATOM 930 N N . PRO A 1 124 ? 8.109 -5.124 -17.513 1.00 91.38 124 PRO A N 1
ATOM 931 C CA . PRO A 1 124 ? 7.909 -5.994 -16.354 1.00 91.38 124 PRO A CA 1
ATOM 932 C C . PRO A 1 124 ? 8.152 -5.283 -15.015 1.00 91.38 124 PRO A C 1
ATOM 934 O O . PRO A 1 124 ? 7.463 -5.576 -14.043 1.00 91.38 124 PRO A O 1
ATOM 937 N N . CYS A 1 125 ? 9.074 -4.315 -14.961 1.00 92.12 125 CYS A N 1
ATOM 938 C CA . CYS A 1 125 ? 9.364 -3.540 -13.753 1.00 92.12 125 CYS A CA 1
ATOM 939 C C . CYS A 1 125 ? 8.242 -2.536 -13.441 1.00 92.12 125 CYS A C 1
ATOM 941 O O . CYS A 1 125 ? 7.855 -2.383 -12.283 1.00 92.12 125 CYS A O 1
ATOM 943 N N . GLU A 1 126 ? 7.670 -1.908 -14.475 1.00 93.44 126 GLU A N 1
ATOM 944 C CA . GLU A 1 126 ? 6.467 -1.068 -14.366 1.00 93.44 126 GLU A CA 1
ATOM 945 C C . GLU A 1 126 ? 5.281 -1.872 -13.796 1.00 93.44 126 GLU A C 1
ATOM 947 O O . GLU A 1 126 ? 4.628 -1.436 -12.844 1.00 93.44 126 GLU A O 1
ATOM 952 N N . LEU A 1 127 ? 5.038 -3.078 -14.325 1.00 95.19 127 LEU A N 1
ATOM 953 C CA . LEU A 1 127 ? 3.978 -3.977 -13.851 1.00 95.19 127 LEU A CA 1
ATOM 954 C C . LEU A 1 127 ? 4.233 -4.502 -12.429 1.00 95.19 127 LEU A C 1
ATOM 956 O O . LEU A 1 127 ? 3.296 -4.579 -11.634 1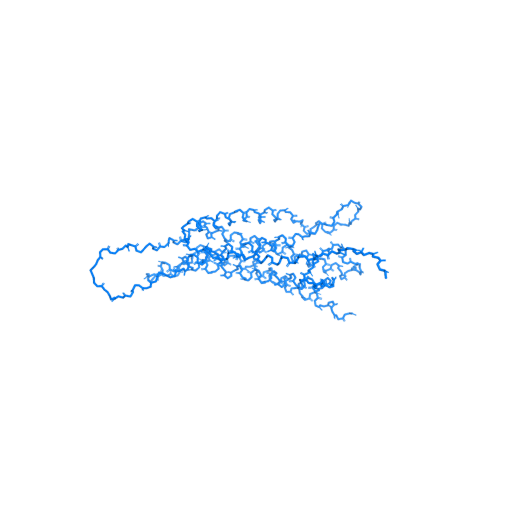.00 95.19 127 LEU A O 1
ATOM 960 N N . LEU A 1 128 ? 5.485 -4.809 -12.078 1.00 96.31 128 LEU A N 1
ATOM 961 C CA . LEU A 1 128 ? 5.870 -5.213 -10.723 1.00 96.31 128 LEU A CA 1
ATOM 962 C C . LEU A 1 128 ? 5.555 -4.102 -9.708 1.00 96.31 128 LEU A C 1
ATOM 964 O O . LEU A 1 128 ? 4.893 -4.355 -8.699 1.00 96.31 128 LEU A O 1
ATOM 968 N N . ALA A 1 129 ? 5.945 -2.862 -10.009 1.00 96.62 129 ALA A N 1
ATOM 969 C CA . ALA A 1 129 ? 5.627 -1.695 -9.190 1.00 96.62 129 ALA A CA 1
ATOM 970 C C . ALA A 1 129 ? 4.108 -1.476 -9.054 1.00 96.62 129 ALA A C 1
ATOM 972 O O . ALA A 1 129 ? 3.610 -1.280 -7.944 1.00 96.62 129 ALA A O 1
ATOM 973 N N . LEU A 1 130 ? 3.349 -1.585 -10.150 1.00 97.06 130 LEU A N 1
ATOM 974 C CA . LEU A 1 130 ? 1.882 -1.524 -10.123 1.00 97.06 130 LEU A CA 1
ATOM 975 C C . LEU A 1 130 ? 1.266 -2.624 -9.238 1.00 97.06 130 LEU A C 1
ATOM 977 O O . LEU A 1 130 ? 0.355 -2.340 -8.461 1.00 97.06 130 LEU A O 1
ATOM 981 N N . SER A 1 131 ? 1.785 -3.854 -9.298 1.00 97.69 131 SER A N 1
ATOM 982 C CA . SER A 1 131 ? 1.296 -4.971 -8.474 1.00 97.69 131 SER A CA 1
ATOM 983 C C . SER A 1 131 ? 1.536 -4.752 -6.972 1.00 97.69 131 SER A C 1
ATOM 985 O O . SER A 1 131 ? 0.630 -4.970 -6.164 1.00 97.69 131 SER A O 1
ATOM 987 N N . GLY A 1 132 ? 2.708 -4.223 -6.597 1.00 97.88 132 GLY A N 1
ATOM 988 C CA . GLY A 1 132 ? 3.016 -3.852 -5.214 1.00 97.88 132 GLY A CA 1
ATOM 989 C C . GLY A 1 132 ? 2.132 -2.718 -4.705 1.00 97.88 132 GLY A C 1
ATOM 990 O O . GLY A 1 132 ? 1.639 -2.778 -3.578 1.00 97.88 132 GLY A O 1
ATOM 991 N N . TYR A 1 133 ? 1.854 -1.724 -5.556 1.00 98.31 133 TYR A N 1
ATOM 992 C CA . TYR A 1 133 ? 0.934 -0.644 -5.212 1.00 98.31 133 TYR A CA 1
ATOM 993 C C . TYR A 1 133 ? -0.485 -1.163 -4.955 1.00 98.31 133 TYR A C 1
ATOM 995 O O . TYR A 1 133 ? -1.061 -0.846 -3.914 1.00 98.31 133 TYR A O 1
ATOM 1003 N N . LEU A 1 134 ? -1.029 -2.005 -5.844 1.00 97.88 134 LEU A N 1
ATOM 1004 C CA . LEU A 1 134 ? -2.345 -2.616 -5.637 1.00 97.88 134 LEU A CA 1
ATOM 1005 C C . LEU A 1 134 ? -2.394 -3.391 -4.313 1.00 97.88 134 LEU A C 1
ATOM 1007 O O . LEU A 1 134 ? -3.328 -3.197 -3.536 1.00 97.88 134 LEU A O 1
ATOM 1011 N N . ARG A 1 135 ? -1.367 -4.194 -4.009 1.00 97.62 135 ARG A N 1
ATOM 1012 C CA . ARG A 1 135 ? -1.317 -4.977 -2.767 1.00 97.62 135 ARG A CA 1
ATOM 1013 C C . ARG A 1 135 ? -1.305 -4.095 -1.513 1.00 97.62 135 ARG A C 1
ATOM 1015 O O . ARG A 1 135 ? -1.995 -4.417 -0.549 1.00 97.62 135 ARG A O 1
ATOM 1022 N N . ILE A 1 136 ? -0.617 -2.949 -1.534 1.00 97.75 136 ILE A N 1
ATOM 1023 C CA . ILE A 1 136 ? -0.687 -1.942 -0.456 1.00 97.75 136 ILE A CA 1
ATOM 1024 C C . ILE A 1 136 ? -2.121 -1.403 -0.297 1.00 97.75 136 ILE A C 1
ATOM 1026 O O . ILE A 1 136 ? -2.634 -1.337 0.822 1.00 97.75 136 ILE A O 1
ATOM 1030 N N . VAL A 1 137 ? -2.796 -1.062 -1.402 1.00 97.94 137 VAL A N 1
ATOM 1031 C CA . VAL A 1 137 ? -4.193 -0.580 -1.386 1.00 97.94 137 VAL A CA 1
ATOM 1032 C C . VAL A 1 137 ? -5.155 -1.644 -0.839 1.00 97.94 137 VAL A C 1
ATOM 1034 O O . VAL A 1 137 ? -6.074 -1.302 -0.092 1.00 97.94 137 VAL A O 1
ATOM 1037 N N . GLU A 1 138 ? -4.948 -2.918 -1.178 1.00 97.06 138 GLU A N 1
ATOM 1038 C CA . GLU A 1 138 ? -5.722 -4.061 -0.675 1.00 97.06 138 GLU A CA 1
ATOM 1039 C C . GLU A 1 138 ? -5.527 -4.274 0.831 1.00 97.06 138 GLU A C 1
ATOM 1041 O O . GLU A 1 138 ? -6.512 -4.352 1.565 1.00 97.06 138 GLU A O 1
ATOM 1046 N N . ILE A 1 139 ? -4.279 -4.295 1.308 1.00 96.25 139 ILE A N 1
ATOM 1047 C CA . ILE A 1 139 ? -3.960 -4.455 2.734 1.00 96.25 139 ILE A CA 1
ATOM 1048 C C . ILE A 1 139 ? -4.580 -3.316 3.558 1.00 96.25 139 ILE A C 1
ATOM 1050 O O . ILE A 1 139 ? -5.245 -3.564 4.566 1.00 96.25 139 ILE A O 1
ATOM 1054 N N . TYR A 1 140 ? -4.414 -2.065 3.117 1.00 96.88 140 TYR A N 1
ATOM 1055 C CA . TYR A 1 140 ? -5.012 -0.914 3.794 1.00 96.88 140 TYR A CA 1
ATOM 1056 C C . TYR A 1 140 ? -6.543 -0.935 3.772 1.00 96.88 140 TYR A C 1
ATOM 1058 O O . TYR A 1 140 ? -7.163 -0.486 4.736 1.00 96.88 140 TYR A O 1
ATOM 1066 N N . HIS A 1 141 ? -7.163 -1.480 2.722 1.00 96.38 141 HIS A N 1
ATOM 1067 C CA . HIS A 1 141 ? -8.609 -1.691 2.683 1.00 96.38 141 HIS A CA 1
ATOM 1068 C C . HIS A 1 141 ? -9.062 -2.612 3.818 1.00 96.38 141 HIS A C 1
ATOM 1070 O O . HIS A 1 141 ? -9.897 -2.209 4.623 1.00 96.38 141 HIS A O 1
ATOM 1076 N N . ILE A 1 142 ? -8.454 -3.798 3.920 1.00 93.94 142 ILE A N 1
ATOM 1077 C CA . ILE A 1 142 ? -8.799 -4.819 4.920 1.00 93.94 142 ILE A CA 1
ATOM 1078 C C . ILE A 1 142 ? -8.601 -4.262 6.340 1.00 93.94 142 ILE A C 1
ATOM 1080 O O . ILE A 1 142 ? -9.493 -4.356 7.181 1.00 93.94 142 ILE A O 1
ATOM 1084 N N . ILE A 1 143 ? -7.478 -3.579 6.593 1.00 91.56 143 ILE A N 1
ATOM 1085 C CA . ILE A 1 143 ? -7.207 -2.900 7.874 1.00 91.56 143 ILE A CA 1
ATOM 1086 C C . ILE A 1 143 ? -8.302 -1.882 8.221 1.00 91.56 143 ILE A C 1
ATOM 1088 O O . ILE A 1 143 ? -8.787 -1.853 9.353 1.00 91.56 143 ILE A O 1
ATOM 1092 N N . LEU A 1 144 ? -8.718 -1.049 7.265 1.00 93.56 144 LEU A N 1
ATOM 1093 C CA . LEU A 1 144 ? -9.769 -0.058 7.493 1.00 93.56 144 LEU A CA 1
ATOM 1094 C C . LEU A 1 144 ? -11.155 -0.700 7.676 1.00 93.56 144 LEU A C 1
ATOM 1096 O O . LEU A 1 144 ? -11.981 -0.137 8.400 1.00 93.56 144 LEU A O 1
ATOM 1100 N N . GLU A 1 145 ? -11.414 -1.871 7.086 1.00 92.88 145 GLU A N 1
ATOM 1101 C CA . GLU A 1 145 ? -12.631 -2.649 7.347 1.00 92.88 145 GLU A CA 1
ATOM 1102 C C . GLU A 1 145 ? -12.638 -3.179 8.784 1.00 92.88 145 GLU A C 1
ATOM 1104 O O . GLU A 1 145 ? -13.625 -2.967 9.491 1.00 92.88 145 GLU A O 1
ATOM 1109 N N . HIS A 1 146 ? -11.525 -3.750 9.262 1.00 87.06 146 HIS A N 1
ATOM 1110 C CA . HIS A 1 146 ? -11.373 -4.186 10.657 1.00 87.06 146 HIS A CA 1
ATOM 1111 C C . HIS A 1 146 ? -11.587 -3.032 11.644 1.00 87.06 146 HIS A C 1
ATOM 1113 O O . HIS A 1 146 ? -12.409 -3.136 12.558 1.00 87.06 146 HIS A O 1
ATOM 1119 N N . VAL A 1 147 ? -10.921 -1.892 11.428 1.00 87.38 147 VAL A N 1
ATOM 1120 C CA . VAL A 1 147 ? -11.096 -0.698 12.272 1.00 87.38 147 VAL A CA 1
ATOM 1121 C C . VAL A 1 147 ? -12.550 -0.201 12.232 1.00 87.38 147 VAL A C 1
ATOM 1123 O O . VAL A 1 147 ? -13.104 0.177 13.268 1.00 87.38 147 VAL A O 1
ATOM 1126 N N . SER A 1 148 ? -13.212 -0.242 11.068 1.00 89.00 148 SER A N 1
ATOM 1127 C CA . SER A 1 148 ? -14.631 0.115 10.950 1.00 89.00 148 SER A CA 1
ATOM 1128 C C . SER A 1 148 ? -15.557 -0.875 11.671 1.00 89.00 148 SER A C 1
ATOM 1130 O O . SER A 1 148 ? -16.567 -0.440 12.230 1.00 89.00 148 SER A O 1
ATOM 1132 N N . ALA A 1 149 ? -15.247 -2.174 11.668 1.00 84.94 149 ALA A N 1
ATOM 1133 C CA . ALA A 1 149 ? -16.027 -3.208 12.3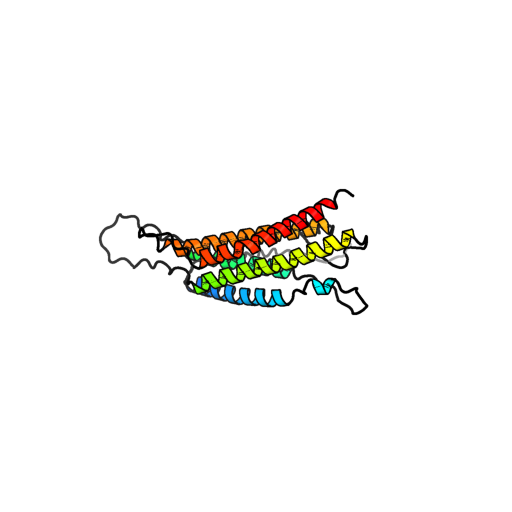48 1.00 84.94 149 ALA A CA 1
ATOM 1134 C C . ALA A 1 149 ? -15.934 -3.065 13.877 1.00 84.94 149 ALA A C 1
ATOM 1136 O O . ALA A 1 149 ? -16.960 -3.035 14.565 1.00 84.94 149 ALA A O 1
ATOM 1137 N N . CYS A 1 150 ? -14.731 -2.857 14.417 1.00 79.06 150 CYS A N 1
ATOM 1138 C CA . CYS A 1 150 ? -14.543 -2.613 15.850 1.00 79.06 150 CYS A CA 1
ATOM 1139 C C . CYS A 1 150 ? -15.173 -1.284 16.303 1.00 79.06 150 CYS A C 1
ATOM 1141 O O . CYS A 1 150 ? -15.855 -1.246 17.331 1.00 79.06 150 CYS A O 1
ATOM 1143 N N . ALA A 1 151 ? -15.068 -0.217 15.499 1.00 79.56 151 ALA A N 1
ATOM 1144 C CA . ALA A 1 151 ? -15.757 1.048 15.773 1.00 79.56 151 ALA A CA 1
ATOM 1145 C C . ALA A 1 151 ? -17.297 0.916 15.755 1.00 79.56 151 ALA A C 1
ATOM 1147 O O . ALA A 1 151 ? -17.982 1.609 16.513 1.00 79.56 151 ALA A O 1
ATOM 1148 N N . ALA A 1 152 ? -17.853 0.026 14.924 1.00 80.50 152 ALA A N 1
ATOM 1149 C CA . ALA A 1 152 ? -19.286 -0.270 14.901 1.00 80.50 152 ALA A CA 1
ATOM 1150 C C . ALA A 1 152 ? -19.728 -1.106 16.115 1.00 80.50 152 ALA A C 1
ATOM 1152 O O . ALA A 1 152 ? -20.763 -0.807 16.716 1.00 80.50 152 ALA A O 1
ATOM 1153 N N . SER A 1 153 ? -18.931 -2.096 16.523 1.00 72.62 153 SER A N 1
ATOM 1154 C CA . SER A 1 153 ? -19.208 -2.936 17.699 1.00 72.62 153 SER A CA 1
ATOM 1155 C C . SER A 1 153 ? -19.247 -2.120 18.996 1.00 72.62 153 SER A C 1
ATOM 1157 O O . SER A 1 153 ? -20.183 -2.279 19.783 1.00 72.62 153 SER A O 1
ATOM 1159 N N . ARG A 1 154 ? -18.355 -1.127 19.153 1.00 66.44 154 ARG A N 1
ATOM 1160 C CA . ARG A 1 154 ? -18.397 -0.150 20.264 1.00 66.44 154 ARG A CA 1
ATOM 1161 C C . ARG A 1 154 ? -19.754 0.556 20.411 1.00 66.44 154 ARG A C 1
ATOM 1163 O O . ARG A 1 154 ? -20.154 0.879 21.524 1.00 66.44 154 ARG A O 1
ATOM 1170 N N . LYS A 1 155 ? -20.485 0.805 19.316 1.00 65.62 155 LYS A N 1
ATOM 1171 C CA . LYS A 1 155 ? -21.815 1.443 19.392 1.00 65.62 155 LYS A CA 1
ATOM 1172 C C . LYS A 1 155 ? -22.903 0.516 19.938 1.00 65.62 155 LYS A C 1
ATOM 1174 O O . LYS A 1 155 ? -23.922 1.007 20.409 1.00 65.62 155 LYS A O 1
ATOM 1179 N N . ARG A 1 156 ? -22.713 -0.805 19.848 1.00 64.88 156 ARG A N 1
ATOM 1180 C CA . ARG A 1 156 ? -23.667 -1.817 20.333 1.00 64.88 156 ARG A CA 1
ATOM 1181 C C . ARG A 1 156 ? -23.392 -2.204 21.782 1.00 64.88 156 ARG A C 1
ATOM 1183 O O . ARG A 1 156 ? -24.324 -2.366 22.560 1.00 64.88 156 ARG A O 1
ATOM 1190 N N . THR A 1 157 ? -22.119 -2.316 22.149 1.00 59.16 157 THR A N 1
ATOM 1191 C CA . THR A 1 157 ? -21.674 -2.671 23.500 1.00 59.16 157 THR A CA 1
ATOM 1192 C C . THR A 1 157 ? -20.816 -1.557 24.083 1.00 59.16 157 THR A C 1
ATOM 1194 O O . THR A 1 157 ? -19.745 -1.280 23.549 1.00 59.16 157 THR A O 1
ATOM 1197 N N . LYS A 1 158 ? -21.203 -1.008 25.246 1.00 58.06 158 LYS A N 1
ATOM 1198 C CA . LYS A 1 158 ? -20.379 -0.083 26.063 1.00 58.06 158 LYS A CA 1
ATOM 1199 C C . LYS A 1 158 ? -19.109 -0.742 26.661 1.00 58.06 158 LYS A C 1
ATOM 1201 O O . LYS A 1 158 ? -18.584 -0.273 27.663 1.00 58.06 158 LYS A O 1
ATOM 1206 N N . ALA A 1 159 ? -18.651 -1.856 26.092 1.00 52.97 159 ALA A N 1
ATOM 1207 C CA . ALA A 1 159 ? -17.484 -2.606 26.533 1.00 52.97 159 ALA A CA 1
ATOM 1208 C C . ALA A 1 159 ? -16.181 -1.963 26.023 1.00 52.97 159 ALA A C 1
ATOM 1210 O O . ALA A 1 159 ? -16.162 -1.296 24.987 1.00 52.97 159 ALA A O 1
ATOM 1211 N N . ASN A 1 160 ? -15.095 -2.159 26.774 1.00 52.09 160 ASN A N 1
ATOM 1212 C CA . ASN A 1 160 ? -13.804 -1.518 26.527 1.00 52.09 160 ASN A CA 1
ATOM 1213 C C . ASN A 1 160 ? -13.135 -1.951 25.211 1.00 52.09 160 ASN A C 1
ATOM 1215 O O . ASN A 1 160 ? -13.295 -3.074 24.742 1.00 52.09 160 ASN A O 1
ATOM 1219 N N . TRP A 1 161 ? -12.288 -1.062 24.684 1.00 52.69 161 TRP A N 1
ATOM 1220 C CA . TRP A 1 161 ? -11.510 -1.197 23.442 1.00 52.69 161 TRP A CA 1
ATOM 1221 C C . TRP A 1 161 ? -10.470 -2.336 23.402 1.00 52.69 161 TRP A C 1
ATOM 1223 O O . TRP A 1 161 ? -9.778 -2.473 22.397 1.00 52.69 161 TRP A O 1
ATOM 1233 N N . HIS A 1 162 ? -10.354 -3.162 24.446 1.00 51.28 162 HIS A N 1
ATOM 1234 C CA . HIS A 1 162 ? -9.255 -4.124 24.657 1.00 51.28 162 HIS A CA 1
ATOM 1235 C C . HIS A 1 162 ? -9.069 -5.179 23.548 1.00 51.28 162 HIS A C 1
ATOM 1237 O O . HIS A 1 162 ? -8.051 -5.859 23.520 1.00 51.28 162 HIS A O 1
ATOM 1243 N N . ILE A 1 163 ? -10.025 -5.311 22.626 1.00 52.16 163 ILE A N 1
ATOM 1244 C CA . ILE A 1 163 ? -9.972 -6.235 21.481 1.00 52.16 163 ILE A CA 1
ATOM 1245 C C . ILE A 1 163 ? -9.046 -5.722 20.355 1.00 52.16 163 ILE A C 1
ATOM 1247 O O . ILE A 1 163 ? -8.535 -6.525 19.581 1.00 52.16 163 ILE A O 1
ATOM 1251 N N . MET A 1 164 ? -8.764 -4.415 20.283 1.00 53.44 164 MET A N 1
ATOM 1252 C CA . MET A 1 164 ? -7.721 -3.859 19.407 1.00 53.44 164 MET A CA 1
ATOM 1253 C C . MET A 1 164 ? -6.782 -2.951 20.199 1.00 53.44 164 MET A C 1
ATOM 1255 O O . MET A 1 164 ? -7.031 -1.751 20.339 1.00 53.44 164 MET A O 1
ATOM 1259 N N . SER A 1 165 ? -5.662 -3.512 20.658 1.00 56.59 165 SER A N 1
ATOM 1260 C CA . SER A 1 165 ? -4.473 -2.715 20.947 1.00 56.59 165 SER A CA 1
ATOM 1261 C C . SER A 1 165 ? -3.942 -2.153 19.628 1.00 56.59 165 SER A C 1
ATOM 1263 O O . SER A 1 165 ? -3.441 -2.874 18.767 1.00 56.59 165 SER A O 1
ATOM 1265 N N . LEU A 1 166 ? -4.098 -0.843 19.443 1.00 61.06 166 LEU A N 1
ATOM 1266 C CA . LEU A 1 166 ? -3.316 -0.118 18.450 1.00 61.06 166 LEU A CA 1
ATOM 1267 C C . LEU A 1 166 ? -1.897 0.066 19.005 1.00 61.06 166 LEU A C 1
ATOM 1269 O O . LEU A 1 166 ? -1.760 0.288 20.214 1.00 61.06 166 LEU A O 1
ATOM 1273 N N . PRO A 1 167 ? -0.856 0.011 18.155 1.00 56.22 167 PRO A N 1
ATOM 1274 C CA . PRO A 1 167 ? 0.517 0.195 18.601 1.00 56.22 167 PRO A CA 1
ATOM 1275 C C . PRO A 1 167 ? 0.673 1.543 19.314 1.00 56.22 167 PRO A C 1
ATOM 1277 O O . PRO A 1 167 ? 0.110 2.567 18.905 1.00 56.22 167 PRO A O 1
ATOM 1280 N N . SER A 1 168 ? 1.425 1.537 20.415 1.00 61.00 168 SER A N 1
ATOM 1281 C CA . SER A 1 168 ? 1.654 2.732 21.227 1.00 61.00 168 SER A CA 1
ATOM 1282 C C . SER A 1 168 ? 2.483 3.749 20.444 1.00 61.00 168 SER A C 1
ATOM 1284 O O . SER A 1 168 ? 3.691 3.590 20.268 1.00 61.00 168 SER A O 1
ATOM 1286 N N . LEU A 1 169 ? 1.824 4.798 19.950 1.00 58.47 169 LEU A N 1
ATOM 1287 C CA . LEU A 1 169 ? 2.468 5.824 19.142 1.00 58.47 169 LEU A CA 1
ATOM 1288 C C . LEU A 1 169 ? 3.301 6.765 20.025 1.00 58.47 169 LEU A C 1
ATOM 1290 O O . LEU A 1 169 ? 2.768 7.632 20.725 1.00 58.47 169 LEU A O 1
ATOM 1294 N N . THR A 1 170 ? 4.621 6.600 19.967 1.00 57.25 170 THR A N 1
ATOM 1295 C CA . THR A 1 170 ? 5.593 7.456 20.652 1.00 57.25 170 THR A CA 1
ATOM 1296 C C . THR A 1 170 ? 6.282 8.392 19.659 1.00 57.25 170 THR A C 1
ATOM 1298 O O . THR A 1 170 ? 6.698 7.992 18.572 1.00 57.25 170 THR A O 1
ATOM 1301 N N . VAL A 1 171 ? 6.381 9.673 20.017 1.00 57.97 171 VAL A N 1
ATOM 1302 C CA . VAL A 1 171 ? 7.029 10.716 19.209 1.00 57.97 171 VAL A CA 1
ATOM 1303 C C . VAL A 1 171 ? 8.107 11.365 20.075 1.00 57.97 171 VAL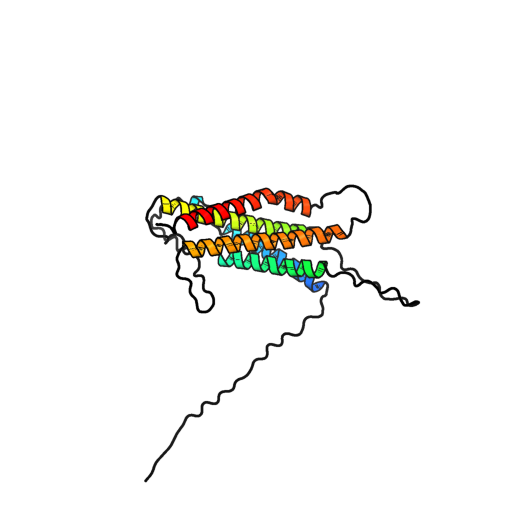 A C 1
ATOM 1305 O O . VAL A 1 171 ? 7.854 12.287 20.852 1.00 57.97 171 VAL A O 1
ATOM 1308 N N . GLY A 1 172 ? 9.327 10.831 19.989 1.00 73.44 172 GLY A N 1
ATOM 1309 C CA . GLY A 1 172 ? 10.420 11.208 20.887 1.00 73.44 172 GLY A CA 1
ATOM 1310 C C . GLY A 1 172 ? 10.099 10.825 22.334 1.00 73.44 172 GLY A C 1
ATOM 1311 O O . GLY A 1 172 ? 9.820 9.666 22.622 1.00 73.44 172 GLY A O 1
ATOM 1312 N N . THR A 1 173 ? 10.118 11.800 23.245 1.00 67.38 173 THR A N 1
ATOM 1313 C CA . THR A 1 173 ? 9.747 11.607 24.660 1.00 67.38 173 THR A CA 1
ATOM 1314 C C . THR A 1 173 ? 8.242 11.704 24.922 1.00 67.38 173 THR A C 1
ATOM 1316 O O . THR A 1 173 ? 7.810 11.444 26.043 1.00 67.38 173 THR A O 1
ATOM 1319 N N . PHE A 1 174 ? 7.431 12.079 23.927 1.00 52.50 174 PHE A N 1
ATOM 1320 C CA . PHE A 1 174 ? 5.979 12.136 24.069 1.00 52.50 174 PHE A CA 1
ATOM 1321 C C . PHE A 1 174 ? 5.358 10.784 23.716 1.00 52.50 174 PHE A C 1
ATOM 1323 O O . PHE A 1 174 ? 5.208 10.426 22.546 1.00 52.50 174 PHE A O 1
ATOM 1330 N N . THR A 1 175 ? 4.953 10.040 24.741 1.00 60.47 175 THR A N 1
ATOM 1331 C CA . THR A 1 175 ? 3.947 8.982 24.614 1.00 60.47 175 THR A CA 1
ATOM 1332 C C . THR A 1 175 ? 2.586 9.655 24.464 1.00 60.47 175 THR A C 1
ATOM 1334 O O . THR A 1 175 ? 2.133 10.321 25.397 1.00 60.47 175 THR A O 1
ATOM 1337 N N . MET A 1 176 ? 1.929 9.521 23.311 1.00 57.62 176 MET A N 1
ATOM 1338 C CA . MET A 1 176 ? 0.566 10.033 23.174 1.00 57.62 176 MET A CA 1
ATOM 1339 C C . MET A 1 176 ? -0.360 9.168 24.037 1.00 57.62 176 MET A C 1
ATOM 1341 O O . MET A 1 176 ? -0.425 7.958 23.815 1.00 57.62 176 MET A O 1
ATOM 1345 N N . GLU A 1 177 ? -1.058 9.758 25.018 1.00 54.66 177 GLU A N 1
ATOM 1346 C CA . GLU A 1 177 ? -2.040 9.010 25.813 1.00 54.66 177 GLU A CA 1
ATOM 1347 C C . GLU A 1 177 ? -3.016 8.304 24.871 1.00 54.66 177 GLU A C 1
ATOM 1349 O O . GLU A 1 177 ? -3.569 8.909 23.943 1.00 54.66 177 GLU A O 1
ATOM 1354 N N . SER A 1 178 ? -3.191 7.002 25.104 1.00 52.91 178 SER A N 1
ATOM 1355 C CA . SER A 1 178 ? -3.841 6.046 24.209 1.00 52.91 178 SER A CA 1
ATOM 1356 C C . SER A 1 178 ? -5.366 6.180 24.203 1.00 52.91 178 SER A C 1
ATOM 1358 O O . SER A 1 178 ? -6.114 5.217 24.370 1.00 52.91 178 SER A O 1
ATOM 1360 N N . THR A 1 179 ? -5.840 7.402 23.965 1.00 57.22 179 THR A N 1
ATOM 1361 C CA . THR A 1 179 ? -7.174 7.654 23.437 1.00 57.22 179 THR A CA 1
ATOM 1362 C C . THR A 1 179 ? -7.251 6.979 22.069 1.00 57.22 179 THR A C 1
ATOM 1364 O O . THR A 1 179 ? -6.688 7.445 21.075 1.00 57.22 179 THR A O 1
ATOM 1367 N N . SER A 1 180 ? -7.948 5.844 22.024 1.00 69.25 180 SER A N 1
ATOM 1368 C CA . SER A 1 180 ? -8.117 5.020 20.819 1.00 69.25 180 SER A CA 1
ATOM 1369 C C . SER A 1 180 ? -8.576 5.839 19.610 1.00 69.25 180 SER A C 1
ATOM 1371 O O . SER A 1 180 ? -8.132 5.605 18.490 1.00 69.25 180 SER A O 1
ATOM 1373 N N . ALA A 1 181 ? -9.394 6.870 19.841 1.00 79.81 181 ALA A N 1
ATOM 1374 C CA . ALA A 1 181 ? -9.793 7.839 18.831 1.00 79.81 181 ALA A CA 1
ATOM 1375 C C . ALA A 1 181 ? -8.594 8.510 18.128 1.00 79.81 181 ALA A C 1
ATOM 1377 O O . ALA A 1 181 ? -8.465 8.426 16.907 1.00 79.81 181 ALA A O 1
ATOM 1378 N N . THR A 1 182 ? -7.690 9.144 18.874 1.00 81.56 182 THR A N 1
ATOM 1379 C CA . THR A 1 182 ? -6.562 9.886 18.290 1.00 81.56 182 THR A CA 1
ATOM 1380 C C . THR A 1 182 ? -5.603 8.949 17.556 1.00 81.56 182 THR A C 1
ATOM 1382 O O . THR A 1 182 ? -5.158 9.268 16.454 1.00 81.56 182 THR A O 1
ATOM 1385 N N . GLN A 1 183 ? -5.361 7.751 18.097 1.00 80.12 183 GLN A N 1
ATOM 1386 C CA . GLN A 1 183 ? -4.554 6.720 17.434 1.00 80.12 183 GLN A CA 1
ATOM 1387 C C . GLN A 1 183 ? -5.168 6.268 16.096 1.00 80.12 183 GLN A C 1
ATOM 1389 O O . GLN A 1 183 ? -4.458 6.230 15.089 1.00 80.12 183 GLN A O 1
ATOM 1394 N N . VAL A 1 184 ? -6.485 6.013 16.033 1.00 85.56 184 VAL A N 1
ATOM 1395 C CA . VAL A 1 184 ? -7.161 5.704 14.757 1.00 85.56 184 VAL A CA 1
ATOM 1396 C C . VAL A 1 184 ? -7.075 6.881 13.778 1.00 85.56 184 VAL A C 1
ATOM 1398 O O . VAL A 1 184 ? -6.847 6.662 12.590 1.00 85.56 184 VAL A O 1
ATOM 1401 N N . LEU A 1 185 ? -7.229 8.129 14.236 1.00 88.94 185 LEU A N 1
ATOM 1402 C CA . LEU A 1 185 ? -7.110 9.305 13.361 1.00 88.94 185 LEU A CA 1
ATOM 1403 C C . LEU A 1 185 ? -5.707 9.437 12.757 1.00 88.94 185 LEU A C 1
ATOM 1405 O O . LEU A 1 185 ? -5.594 9.730 11.562 1.00 88.94 185 LEU A O 1
ATOM 1409 N N . VAL A 1 186 ? -4.656 9.188 13.545 1.00 88.81 186 VAL A N 1
ATOM 1410 C CA . VAL A 1 186 ? -3.268 9.159 13.057 1.00 88.81 186 VAL A CA 1
ATOM 1411 C C . VAL A 1 186 ? -3.086 8.027 12.044 1.00 88.81 186 VAL A C 1
ATOM 1413 O O . VAL A 1 186 ? -2.636 8.297 10.933 1.00 88.81 186 VAL A O 1
ATOM 1416 N N . LEU A 1 187 ? -3.521 6.802 12.359 1.00 89.62 187 LEU A N 1
ATOM 1417 C CA . LEU A 1 187 ? -3.442 5.648 11.452 1.00 89.62 187 LEU A CA 1
ATOM 1418 C C . LEU A 1 187 ? -4.134 5.913 10.105 1.00 89.62 187 LEU A C 1
ATOM 1420 O O . LEU A 1 187 ? -3.529 5.724 9.052 1.00 89.62 187 LEU A O 1
ATOM 1424 N N . VAL A 1 188 ? -5.382 6.391 10.127 1.00 93.00 188 VAL A N 1
ATOM 1425 C CA . VAL A 1 188 ? -6.149 6.727 8.914 1.00 93.00 188 VAL A CA 1
ATOM 1426 C C . VAL A 1 188 ? -5.428 7.793 8.086 1.00 93.00 188 VAL A C 1
ATOM 1428 O O . VAL A 1 188 ? -5.381 7.699 6.862 1.00 93.00 188 VAL A O 1
ATOM 1431 N N . THR A 1 189 ? -4.838 8.791 8.746 1.00 94.44 189 THR A N 1
ATOM 1432 C CA . THR A 1 189 ? -4.116 9.878 8.071 1.00 94.44 189 THR A CA 1
ATOM 1433 C C . THR A 1 189 ? -2.796 9.395 7.466 1.00 94.44 189 THR A C 1
ATOM 1435 O O . THR A 1 189 ? -2.480 9.766 6.338 1.00 94.44 189 THR A O 1
ATOM 1438 N N . LEU A 1 190 ? -2.067 8.507 8.151 1.00 94.62 190 LEU A N 1
ATOM 1439 C CA . LEU A 1 190 ? -0.890 7.838 7.594 1.00 94.62 190 LEU A CA 1
ATOM 1440 C C . LEU A 1 190 ? -1.266 7.011 6.358 1.00 94.62 190 LEU A C 1
ATOM 1442 O O . LEU A 1 190 ? -0.639 7.181 5.318 1.00 94.62 190 LEU A O 1
ATOM 1446 N N . ILE A 1 191 ? -2.320 6.192 6.423 1.00 95.19 191 ILE A N 1
ATOM 1447 C CA . ILE A 1 191 ? -2.798 5.396 5.278 1.00 95.19 191 ILE A CA 1
ATOM 1448 C C . ILE A 1 191 ? -3.115 6.292 4.068 1.00 95.19 191 ILE A C 1
ATOM 1450 O O . ILE A 1 191 ? -2.626 6.030 2.968 1.00 95.19 191 ILE A O 1
ATOM 1454 N N . GLU A 1 192 ? -3.868 7.382 4.260 1.00 95.75 192 GLU A N 1
ATOM 1455 C CA . GLU A 1 192 ? -4.188 8.334 3.184 1.00 95.75 192 GLU A CA 1
ATOM 1456 C C . GLU A 1 192 ? -2.927 8.958 2.555 1.00 95.75 192 GLU A C 1
ATOM 1458 O O . GLU A 1 192 ? -2.815 9.013 1.325 1.00 95.75 192 GLU A O 1
ATOM 1463 N N . VAL A 1 193 ? -1.956 9.387 3.371 1.00 96.56 193 VAL A N 1
ATOM 1464 C CA . VAL A 1 193 ? -0.687 9.973 2.898 1.00 96.56 193 VAL A CA 1
ATOM 1465 C C . VAL A 1 193 ? 0.156 8.942 2.141 1.00 96.56 193 VAL A C 1
ATOM 1467 O O . VAL A 1 193 ? 0.636 9.231 1.042 1.00 96.56 193 VAL A O 1
ATOM 1470 N N . MET A 1 194 ? 0.301 7.730 2.681 1.00 96.25 194 MET A N 1
ATOM 1471 C CA . MET A 1 194 ? 1.102 6.657 2.083 1.00 96.25 194 MET A CA 1
ATOM 1472 C C . MET A 1 194 ? 0.513 6.188 0.748 1.00 96.25 194 MET A C 1
ATOM 1474 O O . MET A 1 194 ? 1.253 6.037 -0.228 1.00 96.25 194 MET A O 1
ATOM 1478 N N . MET A 1 195 ? -0.814 6.034 0.664 1.00 96.75 195 MET A N 1
ATOM 1479 C CA . MET A 1 195 ? -1.507 5.722 -0.592 1.00 96.75 195 MET A CA 1
ATOM 1480 C C . MET A 1 195 ? -1.334 6.825 -1.638 1.00 96.75 195 MET A C 1
ATOM 1482 O O . MET A 1 195 ? -1.053 6.518 -2.798 1.00 96.75 195 MET A O 1
ATOM 1486 N N . THR A 1 196 ? -1.485 8.093 -1.237 1.00 96.62 196 THR A N 1
ATOM 1487 C CA . THR A 1 196 ? -1.381 9.249 -2.143 1.00 96.62 196 THR A CA 1
ATOM 1488 C C . THR A 1 196 ? 0.031 9.366 -2.714 1.00 96.62 196 THR A C 1
ATOM 1490 O O . THR A 1 196 ? 0.201 9.367 -3.933 1.00 96.62 196 THR A O 1
ATOM 1493 N N . ARG A 1 197 ? 1.053 9.342 -1.849 1.00 96.88 197 ARG A N 1
ATOM 1494 C CA . ARG A 1 197 ? 2.462 9.438 -2.254 1.00 96.88 197 ARG A CA 1
ATOM 1495 C C . ARG A 1 197 ? 2.906 8.262 -3.126 1.00 96.88 197 ARG A C 1
ATOM 1497 O O . ARG A 1 197 ? 3.595 8.462 -4.124 1.00 96.88 197 ARG A O 1
ATOM 1504 N N . SER A 1 198 ? 2.490 7.040 -2.784 1.00 97.00 198 SER A N 1
ATOM 1505 C CA . SER A 1 198 ? 2.780 5.857 -3.607 1.00 97.00 198 SER A CA 1
ATOM 1506 C C . SER A 1 198 ? 2.163 5.987 -5.002 1.00 97.00 198 SER A C 1
ATOM 1508 O O . SER A 1 198 ? 2.827 5.710 -6.000 1.00 97.00 198 SER A O 1
ATOM 1510 N N . ARG A 1 199 ? 0.924 6.492 -5.092 1.00 96.25 199 ARG A N 1
ATOM 1511 C CA . ARG A 1 199 ? 0.249 6.735 -6.371 1.00 96.25 199 ARG A CA 1
ATOM 1512 C C . ARG A 1 199 ? 0.956 7.784 -7.224 1.00 96.25 199 ARG A C 1
ATOM 1514 O O . ARG A 1 199 ? 1.034 7.628 -8.440 1.00 96.25 199 ARG A O 1
ATOM 1521 N N . GLU A 1 200 ? 1.439 8.862 -6.617 1.00 95.69 200 GLU A N 1
ATOM 1522 C CA . GLU A 1 200 ? 2.174 9.922 -7.318 1.00 95.69 200 GLU A CA 1
ATOM 1523 C C . GLU A 1 200 ? 3.482 9.400 -7.921 1.00 95.69 200 GLU A C 1
ATOM 1525 O O . GLU A 1 200 ? 3.754 9.666 -9.093 1.00 95.69 200 GLU A O 1
ATOM 1530 N N . LEU A 1 201 ? 4.232 8.582 -7.176 1.00 94.88 201 LEU A N 1
ATOM 1531 C CA . LEU A 1 201 ? 5.444 7.927 -7.676 1.00 94.88 201 LEU A CA 1
ATOM 1532 C C . LEU A 1 201 ? 5.143 6.952 -8.823 1.00 94.88 201 LEU A C 1
ATOM 1534 O O . LEU A 1 201 ? 5.804 7.018 -9.859 1.00 94.88 201 LEU A O 1
ATOM 1538 N N . ILE A 1 202 ? 4.102 6.120 -8.695 1.00 95.38 202 ILE A N 1
ATOM 1539 C CA . ILE A 1 202 ? 3.645 5.236 -9.781 1.00 95.38 202 ILE A CA 1
ATOM 1540 C C . ILE A 1 202 ? 3.233 6.046 -11.021 1.00 95.38 202 ILE A C 1
ATOM 1542 O O . ILE A 1 202 ? 3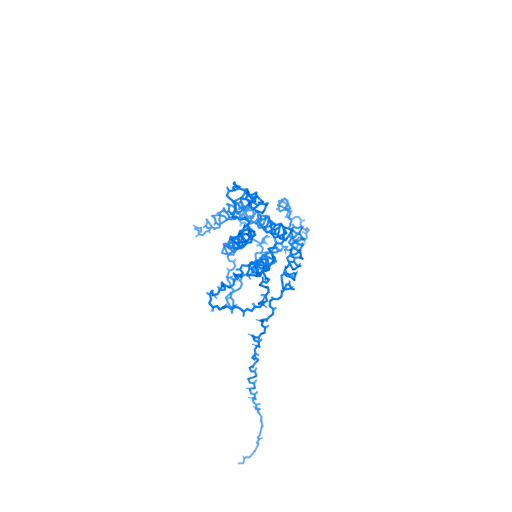.661 5.728 -12.128 1.00 95.38 202 ILE A O 1
ATOM 1546 N N . ARG A 1 203 ? 2.467 7.136 -10.862 1.00 93.75 203 ARG A N 1
ATOM 1547 C CA . ARG A 1 203 ? 2.108 8.036 -11.977 1.00 93.75 203 ARG A CA 1
ATOM 1548 C C . ARG A 1 203 ? 3.335 8.654 -12.640 1.00 93.75 203 ARG A C 1
ATOM 1550 O O . ARG A 1 203 ? 3.339 8.790 -13.860 1.00 93.75 203 ARG A O 1
ATOM 1557 N N . SER A 1 204 ? 4.338 9.049 -11.857 1.00 91.38 204 SER A N 1
ATOM 1558 C CA . SER A 1 204 ? 5.592 9.604 -12.375 1.00 91.38 204 SER A CA 1
ATOM 1559 C C . SER A 1 204 ? 6.336 8.568 -13.223 1.00 91.38 204 SER A C 1
ATOM 1561 O O . SER A 1 204 ? 6.631 8.824 -14.386 1.00 91.38 204 SER A O 1
ATOM 1563 N N . MET A 1 205 ? 6.520 7.359 -12.684 1.00 90.44 205 MET A N 1
ATOM 1564 C CA . MET A 1 205 ? 7.161 6.224 -13.356 1.00 90.44 205 MET A CA 1
ATOM 1565 C C . MET A 1 205 ? 6.467 5.850 -14.681 1.00 90.44 205 MET A C 1
ATOM 1567 O O . MET A 1 205 ? 7.123 5.769 -15.718 1.00 90.44 205 MET A O 1
ATOM 1571 N N . VAL A 1 206 ? 5.138 5.690 -14.667 1.00 90.44 206 VAL A N 1
ATOM 1572 C CA . VAL A 1 206 ? 4.331 5.357 -15.861 1.00 90.44 206 VAL A CA 1
ATOM 1573 C C . VAL A 1 206 ? 4.428 6.457 -16.933 1.00 90.44 206 VAL A C 1
ATOM 1575 O O . VAL A 1 206 ? 4.525 6.165 -18.125 1.00 90.44 206 VAL A O 1
ATOM 1578 N N . ARG A 1 207 ? 4.445 7.738 -16.533 1.00 87.38 207 ARG A N 1
ATOM 1579 C CA . ARG A 1 207 ? 4.607 8.873 -17.464 1.00 87.38 207 ARG A CA 1
ATOM 1580 C C . ARG A 1 207 ? 6.018 8.973 -18.037 1.00 87.38 207 ARG A C 1
ATOM 1582 O O . ARG A 1 207 ? 6.151 9.270 -19.220 1.00 87.38 207 ARG A O 1
ATOM 1589 N N . ALA A 1 208 ? 7.047 8.726 -17.225 1.00 84.56 208 ALA A N 1
ATOM 1590 C CA . ALA A 1 208 ? 8.442 8.782 -17.658 1.00 84.56 208 ALA A CA 1
ATOM 1591 C C . ALA A 1 208 ? 8.713 7.797 -18.807 1.00 84.56 208 ALA A C 1
ATOM 1593 O O . ALA A 1 208 ? 9.387 8.155 -19.768 1.00 84.56 208 ALA A O 1
ATOM 1594 N N . ARG A 1 209 ? 8.104 6.602 -18.763 1.00 81.19 209 ARG A N 1
ATOM 1595 C CA . ARG A 1 209 ? 8.188 5.615 -19.851 1.00 81.19 209 ARG A CA 1
ATOM 1596 C C . ARG A 1 209 ? 7.576 6.119 -21.167 1.00 81.19 209 ARG A C 1
ATOM 1598 O O . ARG A 1 209 ? 8.151 5.903 -22.226 1.00 81.19 209 ARG A O 1
ATOM 1605 N N . LYS A 1 210 ? 6.434 6.812 -21.103 1.00 76.69 210 LYS A N 1
ATOM 1606 C CA . LYS A 1 210 ? 5.702 7.320 -22.279 1.00 76.69 210 LYS A CA 1
ATOM 1607 C C . LYS A 1 210 ? 6.419 8.462 -23.008 1.00 76.69 210 LYS A C 1
ATOM 1609 O O . LYS A 1 210 ? 6.315 8.581 -24.224 1.00 76.69 210 LYS A O 1
ATOM 1614 N N . GLY A 1 211 ? 7.179 9.277 -22.275 1.00 65.69 211 GLY A N 1
ATOM 1615 C CA . GLY A 1 211 ? 7.880 10.449 -22.813 1.00 65.69 211 GLY A CA 1
ATOM 1616 C C . GLY A 1 211 ? 8.946 10.160 -23.882 1.00 65.69 211 GLY A C 1
ATOM 1617 O O . GLY A 1 211 ? 9.472 11.109 -24.454 1.00 65.69 211 GLY A O 1
ATOM 1618 N N . GLY A 1 212 ? 9.266 8.889 -24.155 1.00 59.97 212 GLY A N 1
ATOM 1619 C CA . GLY A 1 212 ? 10.184 8.485 -25.225 1.00 59.97 212 GLY A CA 1
ATOM 1620 C C . GLY A 1 212 ? 9.546 8.263 -26.605 1.00 59.97 212 GLY A C 1
ATOM 1621 O O . GLY A 1 212 ? 10.287 8.198 -27.581 1.00 59.97 212 GLY A O 1
ATOM 1622 N N . GLU A 1 213 ? 8.215 8.138 -26.710 1.00 57.00 213 GLU A N 1
ATOM 1623 C CA . GLU A 1 213 ? 7.544 7.666 -27.944 1.00 57.00 213 GLU A CA 1
ATOM 1624 C C . GLU A 1 213 ? 6.657 8.725 -28.642 1.00 57.00 213 GLU A C 1
ATOM 1626 O O . GLU A 1 213 ? 6.374 8.598 -29.831 1.00 57.00 213 GLU A O 1
ATOM 1631 N N . ASP A 1 214 ? 6.259 9.804 -27.954 1.00 52.62 214 ASP A N 1
ATOM 1632 C CA . ASP A 1 214 ? 5.257 10.795 -28.416 1.00 52.62 214 ASP A CA 1
ATOM 1633 C C . ASP A 1 214 ? 5.781 11.819 -29.474 1.00 52.62 214 ASP A C 1
ATOM 1635 O O . ASP A 1 214 ? 5.357 12.978 -29.504 1.00 52.62 214 ASP A O 1
ATOM 1639 N N . ALA A 1 215 ? 6.704 11.421 -30.360 1.00 56.75 215 ALA A N 1
ATOM 1640 C CA . ALA A 1 215 ? 7.234 12.281 -31.433 1.00 56.75 215 ALA A CA 1
ATOM 1641 C C . ALA A 1 215 ? 6.434 12.226 -32.753 1.00 56.75 215 ALA A C 1
ATOM 1643 O O . ALA A 1 215 ? 6.611 13.111 -33.593 1.00 56.75 215 ALA A O 1
ATOM 1644 N N . ASP A 1 216 ? 5.566 11.224 -32.947 1.00 54.00 216 ASP A N 1
ATOM 1645 C CA . ASP A 1 216 ? 4.774 11.054 -34.174 1.00 54.00 216 ASP A CA 1
ATOM 1646 C C . ASP A 1 216 ? 3.260 11.198 -33.922 1.00 54.00 216 ASP A C 1
ATOM 1648 O O . ASP A 1 216 ? 2.684 10.650 -32.979 1.00 54.00 216 ASP A O 1
ATOM 1652 N N . GLY A 1 217 ? 2.599 11.997 -34.759 1.00 62.03 217 GLY A N 1
ATOM 1653 C CA . GLY A 1 217 ? 1.280 12.575 -34.488 1.00 62.03 217 GLY A CA 1
ATOM 1654 C C . GLY A 1 217 ? 0.094 11.643 -34.756 1.00 62.03 217 GLY A C 1
ATOM 1655 O O . GLY A 1 217 ? -0.744 11.963 -35.600 1.00 62.03 217 GLY A O 1
ATOM 1656 N N . GLY A 1 218 ? -0.027 10.518 -34.039 1.00 57.00 218 GLY A N 1
ATOM 1657 C CA . GLY A 1 218 ? -1.033 9.490 -34.345 1.00 57.00 218 GLY A CA 1
ATOM 1658 C C . GLY A 1 218 ? -1.667 8.772 -33.148 1.00 57.00 218 GLY A C 1
ATOM 1659 O O . GLY A 1 218 ? -1.230 7.692 -32.788 1.00 57.00 218 GLY A O 1
ATOM 1660 N N . ARG A 1 219 ? -2.802 9.298 -32.646 1.00 60.56 219 ARG A N 1
ATOM 1661 C CA . ARG A 1 219 ? -3.690 8.721 -31.598 1.00 60.56 219 ARG A CA 1
ATOM 1662 C C . ARG A 1 219 ? -3.017 8.442 -30.240 1.00 60.56 219 ARG A C 1
ATOM 1664 O O . ARG A 1 219 ? -2.175 7.568 -30.112 1.00 60.56 219 ARG A O 1
ATOM 1671 N N . LYS A 1 220 ? -3.536 9.059 -29.167 1.00 64.19 220 LYS A N 1
ATOM 1672 C CA . LYS A 1 220 ? -3.225 8.664 -27.778 1.00 64.19 220 LYS A CA 1
ATOM 1673 C C . LYS A 1 220 ? -3.666 7.221 -27.507 1.00 64.19 220 LYS A C 1
ATOM 1675 O O . LYS A 1 220 ? -4.803 6.982 -27.102 1.00 64.19 220 LYS A O 1
ATOM 1680 N N . MET A 1 221 ? -2.757 6.277 -27.701 1.00 71.75 221 MET A N 1
ATOM 1681 C CA . MET A 1 221 ? -2.877 4.925 -27.177 1.00 71.75 221 MET A CA 1
ATOM 1682 C C . MET A 1 221 ? -2.472 4.971 -25.696 1.00 71.75 221 MET A C 1
ATOM 1684 O O . MET A 1 221 ? -1.478 5.605 -25.336 1.00 71.75 221 MET A O 1
ATOM 1688 N N . PHE A 1 222 ? -3.284 4.391 -24.812 1.00 77.69 222 PHE A N 1
ATOM 1689 C CA . PHE A 1 222 ? -2.926 4.300 -23.396 1.00 77.69 222 PHE A CA 1
ATOM 1690 C C . PHE A 1 222 ? -1.804 3.277 -23.229 1.00 77.69 222 PHE A C 1
ATOM 1692 O O . PHE A 1 222 ? -1.885 2.189 -23.806 1.00 77.69 222 PHE A O 1
ATOM 1699 N N . SER A 1 223 ? -0.785 3.594 -22.426 1.00 87.12 223 SER A N 1
ATOM 1700 C CA . SER A 1 223 ? 0.198 2.574 -22.053 1.00 87.12 223 SER A CA 1
ATOM 1701 C C . SER A 1 223 ? -0.476 1.497 -21.196 1.00 87.12 223 SER A C 1
ATOM 1703 O O . SER A 1 223 ? -1.485 1.748 -20.526 1.00 87.12 223 SER A O 1
ATOM 1705 N N . VAL A 1 224 ? 0.086 0.285 -21.180 1.00 90.19 224 VAL A N 1
ATOM 1706 C CA . VAL A 1 224 ? -0.434 -0.803 -20.333 1.00 90.19 224 VAL A CA 1
ATOM 1707 C C . VAL A 1 224 ? -0.445 -0.382 -18.858 1.00 90.19 224 VAL A C 1
ATOM 1709 O O . VAL A 1 224 ? -1.400 -0.693 -18.148 1.00 90.19 224 VAL A O 1
ATOM 1712 N N . GLY A 1 225 ? 0.556 0.382 -18.403 1.00 91.12 225 GLY A N 1
ATOM 1713 C CA . GLY A 1 225 ? 0.597 0.927 -17.047 1.00 91.12 225 GLY A CA 1
ATOM 1714 C C . GLY A 1 225 ? -0.429 2.031 -16.780 1.00 91.12 225 GLY A C 1
ATOM 1715 O O . GLY A 1 225 ? -1.037 2.026 -15.711 1.00 91.12 225 GLY A O 1
ATOM 1716 N N . GLU A 1 226 ? -0.701 2.924 -17.741 1.00 91.50 226 GLU A N 1
ATOM 1717 C CA . GLU A 1 226 ? -1.790 3.910 -17.629 1.00 91.50 226 GLU A CA 1
ATOM 1718 C C . GLU A 1 226 ? -3.146 3.201 -17.484 1.00 91.50 226 GLU A C 1
ATOM 1720 O O . GLU A 1 226 ? -3.900 3.499 -16.558 1.00 91.50 226 GLU A O 1
ATOM 1725 N N . ALA A 1 227 ? -3.433 2.222 -18.349 1.00 92.88 227 ALA A N 1
ATOM 1726 C CA . ALA A 1 227 ? -4.677 1.452 -18.306 1.00 92.88 227 ALA A CA 1
ATOM 1727 C C . ALA A 1 227 ? -4.817 0.634 -17.007 1.00 92.88 227 ALA A C 1
ATOM 1729 O O . ALA A 1 227 ? -5.891 0.600 -16.406 1.00 92.88 227 ALA A O 1
ATOM 1730 N N . THR A 1 228 ? -3.725 0.022 -16.539 1.00 95.12 228 THR A N 1
ATOM 1731 C CA . THR A 1 228 ? -3.685 -0.744 -15.280 1.00 95.12 228 THR A CA 1
ATOM 1732 C C . THR A 1 228 ? -3.940 0.159 -14.070 1.00 95.12 228 THR A C 1
ATOM 1734 O O . THR A 1 228 ? -4.766 -0.165 -13.218 1.00 95.12 228 THR A O 1
ATOM 1737 N N . LEU A 1 229 ? -3.293 1.327 -14.016 1.00 94.19 229 LEU A N 1
ATOM 1738 C CA . LEU A 1 229 ? -3.460 2.294 -12.930 1.00 94.19 229 LEU A CA 1
ATOM 1739 C C . LEU A 1 229 ? -4.869 2.903 -12.885 1.00 94.19 229 LEU A C 1
ATOM 1741 O O . LEU A 1 229 ? -5.378 3.202 -11.804 1.00 94.19 229 LEU A O 1
ATOM 1745 N N . GLU A 1 230 ? -5.509 3.081 -14.040 1.00 94.69 230 GLU A N 1
ATOM 1746 C CA . GLU A 1 230 ? -6.922 3.461 -14.107 1.00 94.69 230 GLU A CA 1
ATOM 1747 C C . GLU A 1 230 ? -7.848 2.319 -13.662 1.00 94.69 230 GLU A C 1
ATOM 1749 O O . GLU A 1 230 ? -8.820 2.565 -12.947 1.00 94.69 230 GLU A O 1
ATOM 1754 N N . GLY A 1 231 ? -7.498 1.063 -13.961 1.00 95.69 231 GLY A N 1
ATOM 1755 C CA . GLY A 1 231 ? -8.183 -0.122 -13.434 1.00 95.69 231 GLY A CA 1
ATOM 1756 C C . GLY A 1 231 ? -8.162 -0.231 -11.902 1.00 95.69 231 GLY A C 1
ATOM 1757 O O . GLY A 1 231 ? -9.094 -0.779 -11.315 1.00 95.69 231 GLY A O 1
ATOM 1758 N N . PHE A 1 232 ? -7.157 0.340 -11.229 1.00 96.12 232 PHE A N 1
ATOM 1759 C CA . PHE A 1 232 ? -7.084 0.371 -9.760 1.00 96.12 232 PHE A CA 1
ATOM 1760 C C . PHE A 1 232 ? -7.992 1.437 -9.119 1.00 96.12 232 PHE A C 1
ATOM 1762 O O . PHE A 1 232 ? -8.311 1.330 -7.929 1.00 96.12 232 PHE A O 1
ATOM 1769 N N . ARG A 1 233 ? -8.463 2.426 -9.898 1.00 95.75 233 ARG A N 1
ATOM 1770 C CA . ARG A 1 233 ? -9.246 3.576 -9.411 1.00 95.75 233 ARG A CA 1
ATOM 1771 C C . ARG A 1 233 ? -10.437 3.207 -8.518 1.00 95.75 233 ARG A C 1
ATOM 1773 O O . ARG A 1 233 ? -10.533 3.781 -7.430 1.00 95.75 233 ARG A O 1
ATOM 1780 N N . PRO A 1 234 ? -11.297 2.231 -8.870 1.00 97.75 234 PRO A N 1
ATOM 1781 C CA . PRO A 1 234 ? -12.442 1.878 -8.031 1.00 97.75 234 PRO A CA 1
ATOM 1782 C C . PRO A 1 234 ? -12.041 1.353 -6.643 1.00 97.75 234 PRO A C 1
ATOM 1784 O O . PRO A 1 234 ? -12.726 1.633 -5.658 1.00 97.75 234 PRO A O 1
ATOM 1787 N N . LYS A 1 235 ? -10.922 0.618 -6.535 1.00 97.12 235 LYS A N 1
ATOM 1788 C CA . LYS A 1 235 ? -10.454 0.057 -5.257 1.00 97.12 235 LYS A CA 1
ATOM 1789 C C . LYS A 1 235 ? -9.799 1.126 -4.384 1.00 97.12 235 LYS A C 1
ATOM 1791 O O . LYS A 1 235 ? -10.100 1.184 -3.194 1.00 97.12 235 LYS A O 1
ATOM 1796 N N . GLU A 1 236 ? -8.983 2.009 -4.965 1.00 96.88 236 GLU A N 1
ATOM 1797 C CA . GLU A 1 236 ? -8.421 3.170 -4.255 1.00 96.88 236 GLU A CA 1
ATOM 1798 C C . GLU A 1 236 ? -9.530 4.075 -3.696 1.00 96.88 236 GLU A C 1
ATOM 1800 O O . GLU A 1 236 ? -9.495 4.450 -2.523 1.00 96.88 236 GLU A O 1
ATOM 1805 N N . GLU A 1 237 ? -10.534 4.408 -4.516 1.00 97.38 237 GLU A N 1
ATOM 1806 C CA . GLU A 1 237 ? -11.663 5.249 -4.109 1.00 97.38 237 GLU A CA 1
ATOM 1807 C C . GLU A 1 237 ? -12.491 4.585 -3.003 1.00 97.38 237 GLU A C 1
ATOM 1809 O O . GLU A 1 237 ? -12.826 5.247 -2.018 1.00 97.38 237 GLU A O 1
ATOM 1814 N N . ALA A 1 238 ? -12.752 3.275 -3.094 1.00 97.88 238 ALA A N 1
ATOM 1815 C CA . ALA A 1 238 ? -13.423 2.526 -2.033 1.00 97.88 238 ALA A CA 1
ATOM 1816 C C . ALA A 1 238 ? -12.638 2.566 -0.706 1.00 97.88 238 ALA A C 1
ATOM 1818 O O . ALA A 1 238 ? -13.225 2.841 0.345 1.00 97.88 238 ALA A O 1
ATOM 1819 N N . THR A 1 239 ? -11.315 2.369 -0.744 1.00 97.75 239 THR A N 1
ATOM 1820 C CA . THR A 1 239 ? -10.439 2.463 0.440 1.00 97.75 239 THR A CA 1
ATOM 1821 C C . THR A 1 239 ? -10.433 3.877 1.037 1.00 97.75 239 THR A C 1
ATOM 1823 O O . THR A 1 239 ? -10.580 4.030 2.250 1.00 97.75 239 THR A O 1
ATOM 1826 N N . LEU A 1 240 ? -10.359 4.930 0.215 1.00 96.88 240 LEU A N 1
ATOM 1827 C CA . LEU A 1 240 ? -10.406 6.324 0.688 1.00 96.88 240 LEU A CA 1
ATOM 1828 C C . LEU A 1 240 ? -11.789 6.724 1.237 1.00 96.88 240 LEU A C 1
ATOM 1830 O O . LEU A 1 240 ? -11.887 7.482 2.205 1.00 96.88 240 LEU A O 1
ATOM 1834 N N . LEU A 1 241 ? -12.882 6.210 0.668 1.00 96.94 241 LEU A N 1
ATOM 1835 C CA . LEU A 1 241 ? -14.230 6.402 1.217 1.00 96.94 241 LEU A CA 1
ATOM 1836 C C . LEU A 1 241 ? -14.393 5.707 2.575 1.00 96.94 241 LEU A C 1
ATOM 1838 O O . LEU A 1 241 ? -15.048 6.256 3.469 1.00 96.94 241 LEU A O 1
ATOM 1842 N N . LEU A 1 242 ? -13.770 4.540 2.750 1.00 96.06 242 LEU A N 1
ATOM 1843 C CA . LEU A 1 242 ? -13.741 3.817 4.016 1.00 96.06 242 LEU A CA 1
ATOM 1844 C C . LEU A 1 242 ? -12.889 4.546 5.069 1.00 96.06 242 LEU A C 1
ATOM 1846 O O . LEU A 1 242 ? -13.376 4.763 6.178 1.00 96.06 242 LEU A O 1
ATOM 1850 N N . ALA A 1 243 ? -11.705 5.050 4.706 1.00 95.31 243 ALA A N 1
ATOM 1851 C CA . ALA A 1 243 ? -10.879 5.926 5.547 1.00 95.31 243 ALA A CA 1
ATOM 1852 C C . ALA A 1 243 ? -11.679 7.133 6.083 1.00 95.31 243 ALA A C 1
ATOM 1854 O O . ALA A 1 243 ? -11.763 7.363 7.294 1.00 95.31 243 ALA A O 1
ATOM 1855 N N . ARG A 1 244 ? -12.391 7.846 5.198 1.00 94.81 244 ARG A N 1
ATOM 1856 C CA . ARG A 1 244 ? -13.285 8.963 5.569 1.00 94.81 244 ARG A CA 1
ATOM 1857 C C . ARG A 1 244 ? -14.475 8.529 6.433 1.00 94.81 244 ARG A C 1
ATOM 1859 O O . ARG A 1 244 ? -14.976 9.325 7.231 1.00 94.81 244 ARG A O 1
ATOM 1866 N N . ARG A 1 245 ? -14.977 7.300 6.273 1.00 93.31 245 ARG A N 1
ATOM 1867 C CA . ARG A 1 245 ? -16.038 6.733 7.124 1.00 93.31 245 ARG A CA 1
ATOM 1868 C C . ARG A 1 245 ? -15.509 6.471 8.536 1.00 93.31 245 ARG A C 1
ATOM 1870 O O . ARG A 1 245 ? -16.138 6.928 9.487 1.00 93.31 245 ARG A O 1
ATOM 1877 N N . VAL A 1 246 ? -14.344 5.833 8.663 1.00 91.75 246 VAL A N 1
ATOM 1878 C CA . VAL A 1 246 ? -13.659 5.603 9.946 1.00 91.75 246 VAL A CA 1
ATOM 1879 C C . VAL A 1 246 ? -13.372 6.932 10.650 1.00 91.75 246 VAL A C 1
ATOM 1881 O O . VAL A 1 246 ? -13.789 7.109 11.793 1.00 91.75 246 VAL A O 1
ATOM 1884 N N . ARG A 1 247 ? -12.784 7.918 9.953 1.00 91.94 247 ARG A N 1
ATOM 1885 C CA . ARG A 1 247 ? -12.528 9.266 10.499 1.00 91.94 247 ARG A CA 1
ATOM 1886 C C . ARG A 1 247 ? -13.795 9.917 11.075 1.00 91.94 247 ARG A C 1
ATOM 1888 O O . ARG A 1 247 ? -13.749 10.460 12.176 1.00 91.94 247 ARG A O 1
ATOM 1895 N N . ARG A 1 248 ? -14.936 9.824 10.376 1.00 90.38 248 ARG A N 1
ATOM 1896 C CA . ARG A 1 248 ? -16.231 10.343 10.868 1.00 90.38 248 ARG A CA 1
ATOM 1897 C C . ARG A 1 248 ? -16.779 9.571 12.066 1.00 90.38 248 ARG A C 1
ATOM 1899 O O . ARG A 1 248 ? -17.310 10.200 12.975 1.00 90.38 248 ARG A O 1
ATOM 1906 N N . PHE A 1 249 ? -16.655 8.241 12.089 1.00 86.19 249 PHE A N 1
ATOM 1907 C CA . PHE A 1 249 ? -17.039 7.457 13.267 1.00 86.19 249 PHE A CA 1
ATOM 1908 C C . PHE A 1 249 ? -16.240 7.879 14.496 1.00 86.19 249 PHE A C 1
ATOM 1910 O O . PHE A 1 249 ? -16.826 8.066 15.556 1.00 86.19 249 PHE A O 1
ATOM 1917 N N . VAL A 1 250 ? -14.931 8.068 14.334 1.00 84.12 250 VAL A N 1
ATOM 1918 C CA . VAL A 1 250 ? -14.032 8.441 15.424 1.00 84.12 250 VAL A CA 1
ATOM 1919 C C . VAL A 1 250 ? -14.304 9.853 15.941 1.00 84.12 250 VAL A C 1
ATOM 1921 O O . VAL A 1 250 ? -14.460 10.028 17.147 1.00 84.12 250 VAL A O 1
ATOM 1924 N N . ALA A 1 251 ? -14.445 10.838 15.047 1.00 83.50 251 ALA A N 1
ATOM 1925 C CA . ALA A 1 251 ? -14.772 12.215 15.426 1.00 83.50 251 ALA A CA 1
ATOM 1926 C C . ALA A 1 251 ? -16.110 12.324 16.185 1.00 83.50 251 ALA A C 1
ATOM 1928 O O . ALA A 1 251 ? -16.241 13.138 17.094 1.00 83.50 251 ALA A O 1
ATOM 1929 N N . GLY A 1 252 ? -17.083 11.463 15.864 1.00 78.00 252 GLY A N 1
ATOM 1930 C CA . GLY A 1 252 ? -18.373 11.413 16.557 1.00 78.00 252 GLY A CA 1
ATOM 1931 C C . GLY A 1 252 ? -18.312 10.975 18.027 1.00 78.00 252 GLY A C 1
ATOM 1932 O O . GLY A 1 252 ? -19.291 11.182 18.731 1.00 78.00 252 GLY A O 1
ATOM 1933 N N . PHE A 1 253 ? -17.199 10.401 18.501 1.00 67.00 253 PHE A N 1
ATOM 1934 C CA . PHE A 1 253 ? -17.014 10.030 19.913 1.00 67.00 253 PHE A CA 1
ATOM 1935 C C . PHE A 1 253 ? -16.355 11.133 20.765 1.00 67.00 253 PHE A C 1
ATOM 1937 O O . PHE A 1 253 ? -16.108 10.902 21.943 1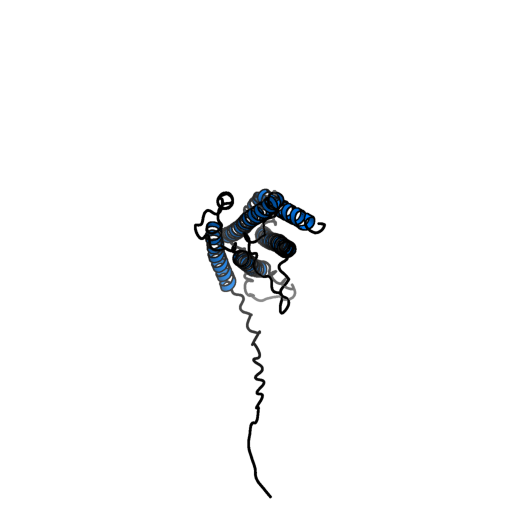.00 67.00 253 PHE A O 1
ATOM 1944 N N . GLY A 1 254 ? -16.025 12.297 20.191 1.00 55.03 254 GLY A N 1
ATOM 1945 C CA . GLY A 1 254 ? -15.404 13.422 20.911 1.00 55.03 254 GLY A CA 1
ATOM 1946 C C . GLY A 1 254 ? -16.393 14.432 21.511 1.00 55.03 254 GLY A C 1
ATOM 1947 O O . GLY A 1 254 ? -15.975 15.520 21.894 1.00 55.03 254 GLY A O 1
ATOM 1948 N N . HIS A 1 255 ? -17.690 14.110 21.523 1.00 49.53 255 HIS A N 1
ATOM 1949 C CA . HIS A 1 255 ? -18.788 15.000 21.930 1.00 49.53 255 HIS A CA 1
ATOM 1950 C C . HIS A 1 255 ? -19.739 14.379 22.977 1.00 49.53 255 HIS A C 1
ATOM 1952 O O . HIS A 1 255 ? -20.799 14.949 23.235 1.00 49.53 255 HIS A O 1
ATOM 1958 N N . GLU A 1 256 ? -19.368 13.234 23.563 1.00 44.44 256 GLU A N 1
ATOM 1959 C CA . GLU A 1 256 ? -20.044 12.594 24.709 1.00 44.44 256 GLU A CA 1
ATOM 1960 C C . GLU A 1 256 ? -19.207 12.763 25.985 1.00 44.44 256 GLU A C 1
ATOM 1962 O O . GLU A 1 256 ? -19.822 13.029 27.041 1.00 44.44 256 GLU A O 1
#

InterPro domains:
  IPR060221 Cytochalasin cluster regulator ccsR-like, C-terminal domain [PF27599] (20-204)

Sequence (256 aa):
MASDSTEANIHRDSSASSTNLSTIQQDGPDNTSRAIRQLSDLVVELYDFSQTIPPLSAWDQPANDAGVGHQELGLDHVLKLSQRFIVILNHITVNTTQPATVPHPLSNSGPGPTIQSTPPLDQPCELLALSGYLRIVEIYHIILEHVSACAASRKRTKANWHIMSLPSLTVGTFTMESTSATQVLVLVTLIEVMMTRSRELIRSMVRARKGGEDADGGRKMFSVGEATLEGFRPKEEATLLLARRVRRFVAGFGHE

pLDDT: mean 74.99, std 20.3, range [37.59, 98.31]

Radius of gyration: 26.5 Å; chains: 1; bounding box: 72×46×96 Å

Organism: NCBI:txid260670

Secondary structure (DSSP, 8-state):
----------------------------HHHHHHHHHHHHHHHHHHHHHHHHSPPGGGGSS---SS--------HHHHHHHHHHHHHHHHHHHHHH--------S------PPP--PPPPPPHHHHHHHHHHHHHHHHHHHHHHHHHHHHHHHHHH----STT------EETTEE----HHHHHHHHHHHHHHHHHHHHHHHHHHHHHHHTTTTTS-S--PPPHHHHHHHHTHHHHHHHHHHHHHHHHHHHTTS--